Protein AF-A0A4P7IEM9-F1 (afdb_monomer_lite)

Foldseek 3Di:
DQLLLCLLQPAAADSVQSNQLLVQLQLQLLLVVQVFHGDDSSDPQCLPPCLGHYHLVCCLVQNSHNVVVVVVVVVRVVPGDPVRPDSGDPAPLRVVSVVSNVVNVVQLVVLCVPPVLLVLLQQLQVQLCVQQVDHADSVRRSVRLVVRLVVCVVVVVDDPVSSSSSSNSNSVSCVVSSVSSSVSSVVCSVVSCVVCVVSSVSSVVVSVVSPDDD

pLDDT: mean 91.11, std 7.45, range [66.0, 98.69]

Secondary structure (DSSP, 8-state):
-HHHHHHHS--SSTHHHHHHHHHHHHHHHHHHHTT--PPPTT-----TTTTTS--HHHHHHH-S--HHHHHHHHHHHTTS-TT----S---TTHHHHHHHHHHHHHHHHHHHT-HHHHHHHHHHHHHHHHHH-----TTSHHHHHHHHHHHHHHTT-S-HHHHHHHHHHHHHHTHHHHHHHHHHHHHHHHHHHHHTHHHHHHHHHHHHHTT---

Organism: NCBI:txid2518371

Sequence (214 aa):
MSDVVDATFMVPGPGVRRGMRVREFSRGVAIRECGGDPLPVDSTQNRHDQSHF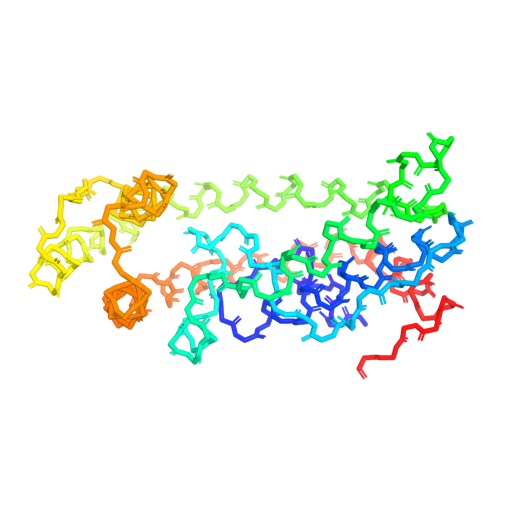PDLNLIRERGFAEPRATESEDRVLDTLDPSCPDLAPDWRSQGDWLALGETWNDVVMAVDQDPRMDSLRQPVAECLIGSTGRDVDPVDPINSFLRGVDVDTLAKRTSSSQIEQWADAYADCADEYFREFGRLLLEVRPALVEKHREVIEAYAAELVGAGYVP

Structure (mmCIF, N/CA/C/O backbone):
data_AF-A0A4P7IEM9-F1
#
_entry.id   AF-A0A4P7IEM9-F1
#
loop_
_atom_site.group_PDB
_atom_site.id
_atom_site.type_symbol
_atom_site.label_atom_id
_atom_site.label_alt_id
_atom_site.label_comp_id
_atom_site.label_asym_id
_atom_site.label_entity_id
_atom_site.label_seq_id
_atom_site.pdbx_PDB_ins_code
_atom_site.Cartn_x
_atom_site.Cartn_y
_atom_site.Cartn_z
_atom_site.occupancy
_atom_site.B_iso_or_equiv
_atom_site.auth_seq_id
_atom_site.auth_comp_id
_atom_site.auth_asym_id
_atom_site.auth_atom_id
_atom_site.pdbx_PDB_model_num
ATOM 1 N N . MET A 1 1 ? 8.016 -10.000 -14.151 1.00 84.25 1 MET A N 1
ATOM 2 C CA . MET A 1 1 ? 6.777 -9.345 -14.630 1.00 84.25 1 MET A CA 1
ATOM 3 C C . MET A 1 1 ? 5.706 -9.280 -13.544 1.00 84.25 1 MET A C 1
ATOM 5 O O . MET A 1 1 ? 5.246 -8.178 -13.298 1.00 84.25 1 MET A O 1
ATOM 9 N N . SER A 1 2 ? 5.337 -10.385 -12.870 1.00 88.88 2 SER A N 1
ATOM 10 C CA . SER A 1 2 ? 4.322 -10.352 -11.789 1.00 88.88 2 SER A CA 1
ATOM 11 C C . SER A 1 2 ? 4.611 -9.288 -10.726 1.00 88.88 2 SER A C 1
ATOM 13 O O . SER A 1 2 ? 3.726 -8.516 -10.391 1.00 88.88 2 SER A O 1
ATOM 15 N N . ASP A 1 3 ? 5.855 -9.194 -10.259 1.00 93.19 3 ASP A N 1
ATOM 16 C CA . ASP A 1 3 ? 6.246 -8.247 -9.212 1.00 93.19 3 ASP A CA 1
ATOM 17 C C . ASP A 1 3 ? 6.085 -6.790 -9.657 1.00 93.19 3 ASP A C 1
ATOM 19 O O . ASP A 1 3 ? 5.603 -5.967 -8.890 1.00 93.19 3 ASP A O 1
ATOM 23 N N . VAL A 1 4 ? 6.390 -6.479 -10.923 1.00 93.81 4 VAL A N 1
ATOM 24 C CA . VAL A 1 4 ? 6.154 -5.143 -11.498 1.00 93.81 4 VAL A CA 1
ATOM 25 C C . VAL A 1 4 ? 4.661 -4.850 -11.580 1.00 93.81 4 VAL A C 1
ATOM 27 O O . VAL A 1 4 ? 4.230 -3.768 -11.207 1.00 93.81 4 VAL A O 1
ATOM 30 N N . VAL A 1 5 ? 3.853 -5.828 -11.992 1.00 94.69 5 VAL A N 1
ATOM 31 C CA . VAL A 1 5 ? 2.389 -5.700 -12.027 1.00 94.69 5 VAL A CA 1
ATOM 32 C C . VAL A 1 5 ? 1.811 -5.475 -10.622 1.00 94.69 5 VAL A C 1
ATOM 34 O O . VAL A 1 5 ? 0.880 -4.687 -10.464 1.00 94.69 5 VAL A O 1
ATOM 37 N N . ASP A 1 6 ? 2.353 -6.132 -9.595 1.00 93.38 6 ASP A N 1
ATOM 38 C CA . ASP A 1 6 ? 1.980 -5.914 -8.189 1.00 93.38 6 ASP A CA 1
ATOM 39 C C . ASP A 1 6 ? 2.493 -4.574 -7.636 1.00 93.38 6 ASP A C 1
ATOM 41 O O . ASP A 1 6 ? 1.833 -3.976 -6.789 1.00 93.38 6 ASP A O 1
ATOM 45 N N . ALA A 1 7 ? 3.623 -4.066 -8.135 1.00 92.06 7 ALA A N 1
ATOM 46 C CA . ALA A 1 7 ? 4.159 -2.754 -7.775 1.00 92.06 7 ALA A CA 1
ATOM 47 C C . ALA A 1 7 ? 3.383 -1.586 -8.407 1.00 92.06 7 ALA A C 1
ATOM 49 O O . ALA A 1 7 ? 3.278 -0.520 -7.789 1.00 92.06 7 ALA A O 1
ATOM 50 N N . THR A 1 8 ? 2.866 -1.792 -9.623 1.00 93.62 8 THR A N 1
ATOM 51 C CA . THR A 1 8 ? 2.109 -0.805 -10.404 1.00 93.62 8 THR A CA 1
ATOM 52 C C . THR A 1 8 ? 0.632 -0.784 -10.030 1.00 93.62 8 THR A C 1
ATOM 54 O O . THR A 1 8 ? 0.100 0.259 -9.671 1.00 93.62 8 THR A O 1
ATOM 57 N N . PHE A 1 9 ? -0.033 -1.938 -10.116 1.00 95.25 9 PHE A N 1
ATOM 58 C CA . PHE A 1 9 ? -1.471 -2.081 -9.893 1.00 95.25 9 PHE A CA 1
ATOM 59 C C . PHE A 1 9 ? -1.691 -2.878 -8.615 1.00 95.25 9 PHE A C 1
ATOM 61 O O . PHE A 1 9 ? -2.069 -4.054 -8.650 1.00 95.25 9 PHE A O 1
ATOM 68 N N . MET A 1 10 ? -1.337 -2.253 -7.495 1.00 94.56 10 MET A N 1
ATOM 69 C CA . MET A 1 10 ? -1.355 -2.879 -6.179 1.00 94.56 10 MET A CA 1
ATOM 70 C C . MET A 1 10 ? -2.787 -3.186 -5.728 1.00 94.56 10 MET A C 1
ATOM 72 O O . MET A 1 10 ? -3.727 -2.455 -6.030 1.00 94.56 10 MET A O 1
ATOM 76 N N . VAL A 1 11 ? -2.948 -4.283 -4.996 1.00 95.69 11 VAL A N 1
ATOM 77 C CA . VAL A 1 11 ? -4.211 -4.742 -4.402 1.00 95.69 11 VAL A CA 1
ATOM 78 C C . VAL A 1 11 ? -3.895 -5.153 -2.959 1.00 95.69 11 VAL A C 1
ATOM 80 O O . VAL A 1 11 ? -2.813 -5.717 -2.761 1.00 95.69 11 VAL A O 1
ATOM 83 N N . PRO A 1 12 ? -4.781 -4.913 -1.967 1.00 96.12 12 PRO A N 1
ATOM 84 C CA . PRO A 1 12 ? -4.573 -5.400 -0.605 1.00 96.12 12 PRO A CA 1
ATOM 85 C C . PRO A 1 12 ? -4.175 -6.880 -0.544 1.00 96.12 12 PRO A C 1
ATOM 87 O O . PRO A 1 12 ? -4.675 -7.713 -1.307 1.00 96.12 12 PRO A O 1
ATOM 90 N N . GLY A 1 13 ? -3.313 -7.216 0.414 1.00 94.06 13 GLY A N 1
ATOM 91 C CA . GLY A 1 13 ? -2.888 -8.583 0.707 1.00 94.06 13 GLY A CA 1
ATOM 92 C C . GLY A 1 13 ? -1.432 -8.899 0.334 1.00 94.06 13 GLY A C 1
ATOM 93 O O . GLY A 1 13 ? -0.626 -8.000 0.104 1.00 94.06 13 GLY A O 1
ATOM 94 N N . PRO A 1 14 ? -1.057 -10.191 0.257 1.00 90.19 14 PRO A N 1
ATOM 95 C CA . PRO A 1 14 ? 0.349 -10.611 0.181 1.0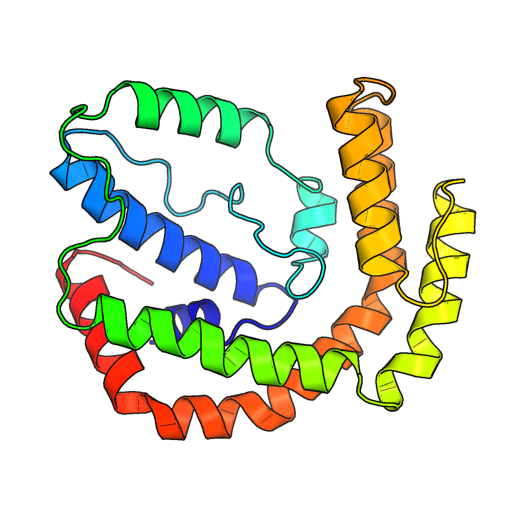0 90.19 14 PRO A CA 1
ATOM 96 C C . PRO A 1 14 ? 1.130 -10.105 -1.040 1.00 90.19 14 PRO A C 1
ATOM 98 O O . PRO A 1 14 ? 2.359 -10.046 -1.008 1.00 90.19 14 PRO A O 1
ATOM 101 N N . GLY A 1 15 ? 0.435 -9.743 -2.126 1.00 88.88 15 GLY A N 1
ATOM 102 C CA . GLY A 1 15 ? 1.054 -9.175 -3.329 1.00 88.88 15 GLY A CA 1
ATOM 103 C C . GLY A 1 15 ? 1.750 -7.835 -3.076 1.00 88.88 15 GLY A C 1
ATOM 104 O O . GLY A 1 15 ? 2.737 -7.531 -3.743 1.00 88.88 15 GLY A O 1
ATOM 105 N N . VAL A 1 16 ? 1.315 -7.089 -2.055 1.00 91.31 16 VAL A N 1
ATOM 106 C CA . VAL A 1 16 ? 1.918 -5.819 -1.625 1.00 91.31 16 VAL A CA 1
ATOM 107 C C . VAL A 1 16 ? 3.417 -5.976 -1.353 1.00 91.31 16 VAL A C 1
ATOM 109 O O . VAL A 1 16 ? 4.201 -5.120 -1.756 1.00 91.31 16 VAL A O 1
ATOM 112 N N . ARG A 1 17 ? 3.850 -7.105 -0.769 1.00 90.75 17 ARG A N 1
ATOM 113 C CA . ARG A 1 17 ? 5.274 -7.367 -0.476 1.00 90.75 17 ARG A CA 1
ATOM 114 C C . ARG A 1 17 ? 6.132 -7.429 -1.740 1.00 90.75 17 ARG A C 1
ATOM 116 O O . ARG A 1 17 ? 7.258 -6.946 -1.736 1.00 90.75 17 ARG A O 1
ATOM 123 N N . ARG A 1 18 ? 5.601 -7.976 -2.840 1.00 91.12 18 ARG A N 1
ATOM 124 C CA . ARG A 1 18 ? 6.299 -7.975 -4.140 1.00 91.12 18 ARG A CA 1
ATOM 125 C C . ARG A 1 18 ? 6.425 -6.555 -4.688 1.00 91.12 18 ARG A C 1
ATOM 127 O O . ARG A 1 18 ? 7.490 -6.171 -5.162 1.00 91.12 18 ARG A O 1
ATOM 134 N N . GLY A 1 19 ? 5.372 -5.752 -4.531 1.00 90.75 19 GLY A N 1
ATOM 135 C CA . GLY A 1 19 ? 5.394 -4.336 -4.886 1.00 90.75 19 GLY A CA 1
ATOM 136 C C . GLY A 1 19 ? 6.415 -3.518 -4.088 1.00 90.75 19 GLY A C 1
ATOM 137 O O . GLY A 1 19 ? 7.173 -2.746 -4.677 1.00 90.75 19 GLY A O 1
ATOM 138 N N . MET A 1 20 ? 6.486 -3.729 -2.769 1.00 89.44 20 MET A N 1
ATOM 139 C CA . MET A 1 20 ? 7.510 -3.136 -1.894 1.00 89.44 20 MET A CA 1
ATOM 140 C C . MET A 1 20 ? 8.910 -3.494 -2.371 1.00 89.44 20 MET A C 1
ATOM 142 O O . MET A 1 20 ? 9.736 -2.610 -2.558 1.00 89.44 20 MET A O 1
ATOM 146 N N . ARG A 1 21 ? 9.147 -4.779 -2.640 1.00 91.44 21 ARG A N 1
ATOM 147 C CA . ARG A 1 21 ? 10.440 -5.302 -3.074 1.00 91.44 21 ARG A CA 1
ATOM 148 C C . ARG A 1 21 ? 10.923 -4.667 -4.376 1.00 91.44 21 ARG A C 1
ATOM 150 O O . ARG A 1 21 ? 12.094 -4.327 -4.489 1.00 91.44 21 ARG A O 1
ATOM 157 N N . VAL A 1 22 ? 10.032 -4.477 -5.353 1.00 92.38 22 VAL A N 1
ATOM 158 C CA . VAL A 1 22 ? 10.358 -3.751 -6.593 1.00 92.38 22 VAL A CA 1
ATOM 159 C C . VAL A 1 22 ? 10.756 -2.310 -6.291 1.00 92.38 22 VAL A C 1
ATOM 161 O O . VAL A 1 22 ? 11.806 -1.869 -6.746 1.00 92.38 22 VAL A O 1
ATOM 164 N N . ARG A 1 23 ? 9.960 -1.589 -5.493 1.00 89.38 23 ARG A N 1
ATOM 165 C CA . ARG A 1 23 ? 10.237 -0.186 -5.141 1.00 89.38 23 ARG A CA 1
ATOM 166 C C . ARG A 1 23 ? 11.552 -0.038 -4.376 1.00 89.38 23 ARG A C 1
ATOM 168 O O . ARG A 1 23 ? 12.354 0.824 -4.721 1.00 89.38 23 ARG A O 1
ATOM 175 N N . GLU A 1 24 ? 11.794 -0.905 -3.396 1.00 89.44 24 GLU A N 1
ATOM 176 C CA . GLU A 1 24 ? 13.038 -0.940 -2.621 1.00 89.44 24 GLU A CA 1
ATOM 177 C C . GLU A 1 24 ? 14.239 -1.291 -3.488 1.00 89.44 24 GLU A C 1
ATOM 179 O O . GLU A 1 24 ? 15.299 -0.688 -3.348 1.00 89.44 24 GLU A O 1
ATOM 184 N N . PHE A 1 25 ? 14.087 -2.229 -4.424 1.00 92.62 25 PHE A N 1
ATOM 185 C CA . PHE A 1 25 ? 15.165 -2.554 -5.344 1.00 92.62 25 PHE A CA 1
ATOM 186 C C . PHE A 1 25 ? 15.510 -1.367 -6.242 1.00 92.62 25 PHE A C 1
ATOM 188 O O . PHE A 1 25 ? 16.684 -1.009 -6.335 1.00 92.62 25 PHE A O 1
ATOM 195 N N . SER A 1 26 ? 14.509 -0.751 -6.878 1.00 91.62 26 SER A N 1
ATOM 196 C CA . SER A 1 26 ? 14.701 0.401 -7.767 1.00 91.62 26 SER A CA 1
ATOM 197 C C . SER A 1 26 ? 15.351 1.566 -7.030 1.00 91.62 26 SER A C 1
ATOM 199 O O . SER A 1 26 ? 16.345 2.117 -7.498 1.00 91.62 26 SER A O 1
ATOM 201 N N . ARG A 1 27 ? 14.864 1.881 -5.826 1.00 89.31 27 ARG A N 1
ATOM 202 C CA . ARG A 1 27 ? 15.484 2.880 -4.953 1.00 89.31 27 ARG A CA 1
ATOM 203 C C . ARG A 1 27 ? 16.907 2.486 -4.560 1.00 89.31 27 ARG A C 1
ATOM 205 O O . ARG A 1 27 ? 17.805 3.320 -4.543 1.00 89.31 27 ARG A O 1
ATOM 212 N N . GLY A 1 28 ? 17.132 1.208 -4.271 1.00 90.81 28 GLY A N 1
ATOM 213 C CA . GLY A 1 28 ? 18.437 0.674 -3.909 1.00 90.81 28 GLY A CA 1
ATOM 214 C C . GLY A 1 28 ? 19.465 0.733 -5.042 1.00 90.81 28 GLY A C 1
ATOM 215 O O . GLY A 1 28 ? 20.660 0.821 -4.771 1.00 90.81 28 GLY A O 1
ATOM 216 N N . VAL A 1 29 ? 19.025 0.708 -6.303 1.00 92.06 29 VAL A N 1
ATOM 217 C CA . VAL A 1 29 ? 19.884 0.972 -7.468 1.00 92.06 29 VAL A CA 1
ATOM 218 C C . VAL A 1 29 ? 20.375 2.418 -7.432 1.00 92.06 29 VAL A C 1
ATOM 220 O O . VAL A 1 29 ? 21.586 2.617 -7.429 1.00 92.06 29 VAL A O 1
ATOM 223 N N . ALA A 1 30 ? 19.470 3.388 -7.278 1.00 89.38 30 ALA A N 1
ATOM 224 C CA . ALA A 1 30 ? 19.836 4.802 -7.175 1.00 89.38 30 ALA A CA 1
ATOM 225 C C . ALA A 1 30 ? 20.735 5.086 -5.955 1.00 89.38 30 ALA A C 1
ATOM 227 O O . ALA A 1 30 ? 21.755 5.756 -6.073 1.00 89.38 30 ALA A O 1
ATOM 228 N N . ILE A 1 31 ? 20.438 4.488 -4.793 1.00 89.75 31 ILE A N 1
ATOM 229 C CA . ILE A 1 31 ? 21.286 4.597 -3.590 1.00 89.75 31 ILE A CA 1
ATOM 230 C C . ILE A 1 31 ? 22.723 4.132 -3.872 1.00 89.75 31 ILE A C 1
ATOM 232 O O . ILE A 1 31 ? 23.670 4.814 -3.480 1.00 89.75 31 ILE A O 1
ATOM 236 N N . ARG A 1 32 ? 22.901 3.003 -4.574 1.00 89.69 32 ARG A N 1
ATOM 237 C CA . ARG A 1 32 ? 24.238 2.512 -4.955 1.00 89.69 32 ARG A CA 1
ATOM 238 C C . ARG A 1 32 ? 24.948 3.456 -5.918 1.00 89.69 32 ARG A C 1
ATOM 240 O O . ARG A 1 32 ? 26.153 3.650 -5.791 1.00 89.69 32 ARG A O 1
ATOM 247 N N . GLU A 1 33 ? 24.223 4.037 -6.867 1.00 88.44 33 GLU A N 1
ATOM 248 C CA . GLU A 1 33 ? 24.762 5.036 -7.799 1.00 88.44 33 GLU A CA 1
ATOM 249 C C . GLU A 1 33 ? 25.215 6.308 -7.065 1.00 88.44 33 GLU A C 1
ATOM 251 O O . GLU A 1 33 ? 26.260 6.866 -7.398 1.00 88.44 33 GLU A O 1
ATOM 256 N N . CYS A 1 34 ? 24.511 6.689 -5.995 1.00 87.62 34 CYS A N 1
ATOM 257 C CA . CYS A 1 34 ? 24.890 7.763 -5.075 1.00 87.62 34 CYS A CA 1
ATOM 258 C C . CYS A 1 34 ? 26.007 7.383 -4.074 1.00 87.62 34 CYS A C 1
ATOM 260 O O . CYS A 1 34 ? 26.327 8.177 -3.187 1.00 87.62 34 CYS A O 1
ATOM 262 N N . GLY A 1 35 ? 26.596 6.183 -4.179 1.00 87.00 35 GLY A N 1
ATOM 263 C CA . GLY A 1 35 ? 27.690 5.712 -3.320 1.00 87.00 35 GLY A CA 1
ATOM 264 C C . GLY A 1 35 ? 27.271 5.156 -1.954 1.00 87.00 35 GLY A C 1
ATOM 265 O O . GLY A 1 35 ? 28.141 4.910 -1.117 1.00 87.00 35 GLY A O 1
ATOM 266 N N . GLY A 1 36 ? 25.971 4.956 -1.721 1.00 86.94 36 GLY A N 1
ATOM 267 C CA . GLY A 1 36 ? 25.430 4.398 -0.484 1.00 86.94 36 GLY A CA 1
ATOM 268 C C . GLY A 1 36 ? 25.214 2.885 -0.519 1.00 86.94 36 GLY A C 1
ATOM 269 O O . GLY A 1 36 ? 25.198 2.246 -1.574 1.00 86.94 36 GLY A O 1
ATOM 270 N N . ASP A 1 37 ? 24.975 2.320 0.664 1.00 87.62 37 ASP A N 1
ATOM 271 C CA . ASP A 1 37 ? 24.607 0.916 0.844 1.00 87.62 37 ASP A CA 1
ATOM 272 C C . ASP A 1 37 ? 23.089 0.801 1.046 1.00 87.62 37 ASP A C 1
ATOM 274 O O . ASP A 1 37 ? 22.570 1.259 2.066 1.00 87.62 37 ASP A O 1
ATOM 278 N N . PRO A 1 38 ? 22.340 0.207 0.102 1.00 85.88 38 PRO A N 1
ATOM 279 C CA . PRO A 1 38 ? 20.892 0.150 0.198 1.00 85.88 38 PRO A CA 1
ATOM 280 C C . PRO A 1 38 ? 20.435 -0.821 1.282 1.00 85.88 38 PRO A C 1
ATOM 282 O O . PRO A 1 38 ? 21.108 -1.800 1.615 1.00 85.88 38 PRO A O 1
ATOM 285 N N . LEU A 1 39 ? 19.228 -0.577 1.784 1.00 82.19 39 LEU A N 1
ATOM 286 C CA . LEU A 1 39 ? 18.573 -1.480 2.717 1.00 82.19 39 LEU A CA 1
ATOM 287 C C . LEU A 1 39 ? 18.239 -2.835 2.069 1.00 82.19 39 LEU A C 1
ATOM 289 O O . LEU A 1 39 ? 18.179 -2.951 0.840 1.00 82.19 39 LEU A O 1
ATOM 293 N N . PRO A 1 40 ? 18.004 -3.883 2.884 1.00 85.44 40 PRO A N 1
ATOM 294 C CA . PRO A 1 40 ? 17.539 -5.166 2.380 1.00 85.44 40 PRO A CA 1
ATOM 295 C C . PRO A 1 40 ? 16.273 -5.010 1.532 1.00 85.44 40 PRO A C 1
ATOM 297 O O . PRO A 1 40 ? 15.302 -4.394 1.960 1.00 85.44 40 PRO A O 1
ATOM 300 N N . VAL A 1 41 ? 16.265 -5.628 0.351 1.00 84.44 41 VAL A N 1
ATOM 301 C CA . VAL A 1 41 ? 15.158 -5.520 -0.617 1.00 84.44 41 VAL A CA 1
ATOM 302 C C . VAL A 1 41 ? 13.852 -6.120 -0.072 1.00 84.44 41 VAL A C 1
ATOM 304 O O . VAL A 1 41 ? 12.766 -5.691 -0.442 1.00 84.44 41 VAL A O 1
ATOM 307 N N . ASP A 1 42 ? 13.955 -7.076 0.853 1.00 82.88 42 ASP A N 1
ATOM 308 C CA . ASP A 1 42 ? 12.806 -7.701 1.522 1.00 82.88 42 ASP A CA 1
ATOM 309 C C . ASP A 1 42 ? 12.362 -6.928 2.784 1.00 82.88 42 ASP A C 1
ATOM 311 O O . ASP A 1 42 ? 11.642 -7.463 3.633 1.00 82.88 42 ASP A O 1
ATOM 315 N N . SER A 1 43 ? 12.818 -5.680 2.941 1.00 80.50 43 SER A N 1
ATOM 316 C CA . SER A 1 43 ? 12.330 -4.774 3.979 1.00 80.50 43 SER A CA 1
ATOM 317 C C . SER A 1 43 ? 10.821 -4.579 3.846 1.00 80.50 43 SER A C 1
ATOM 319 O O . SER A 1 43 ? 10.289 -4.426 2.747 1.00 80.50 43 SER A O 1
ATOM 321 N N . THR A 1 44 ? 10.123 -4.550 4.983 1.00 78.69 44 THR A N 1
ATOM 322 C CA . THR A 1 44 ? 8.684 -4.250 5.019 1.00 78.69 44 THR A CA 1
ATOM 323 C C . THR A 1 44 ? 8.385 -2.862 5.582 1.00 78.69 44 THR A C 1
ATOM 325 O O . THR A 1 44 ? 7.261 -2.549 5.966 1.00 78.69 44 THR A O 1
ATOM 328 N N . GLN A 1 45 ? 9.400 -1.993 5.608 1.00 74.38 45 GLN A N 1
ATOM 329 C CA . GLN A 1 45 ? 9.264 -0.604 6.050 1.00 74.38 45 GLN A CA 1
ATOM 330 C C . GLN A 1 45 ? 8.379 0.227 5.112 1.00 74.38 45 GLN A C 1
ATOM 332 O O . GLN A 1 45 ? 7.608 1.060 5.579 1.00 74.38 45 GLN A O 1
ATOM 337 N N . ASN A 1 46 ? 8.418 -0.067 3.807 1.00 69.19 46 ASN A N 1
ATOM 338 C CA . ASN A 1 46 ? 7.700 0.647 2.749 1.00 69.19 46 ASN A CA 1
ATOM 339 C C . ASN A 1 46 ? 6.224 0.228 2.648 1.00 69.19 46 ASN A C 1
ATOM 341 O O . ASN A 1 46 ? 5.681 0.019 1.560 1.00 69.19 46 ASN A O 1
ATOM 345 N N . ARG A 1 47 ? 5.547 0.111 3.795 1.00 76.31 47 ARG A N 1
ATOM 346 C CA . ARG A 1 47 ? 4.086 -0.021 3.901 1.00 76.31 47 ARG A CA 1
ATOM 347 C C . ARG A 1 47 ? 3.418 1.314 3.581 1.00 76.31 47 ARG A C 1
ATOM 349 O O . ARG A 1 47 ? 2.805 1.950 4.436 1.00 76.31 47 ARG A O 1
ATOM 356 N N . HIS A 1 48 ? 3.584 1.744 2.335 1.00 66.12 48 HIS A N 1
ATOM 357 C CA . HIS A 1 48 ? 2.941 2.931 1.795 1.00 66.12 48 HIS A CA 1
ATOM 358 C C . HIS A 1 48 ? 1.448 2.672 1.613 1.00 66.12 48 HIS A C 1
ATOM 360 O O . HIS A 1 48 ? 1.057 1.603 1.152 1.00 66.12 48 HIS A O 1
ATOM 366 N N . ASP A 1 49 ? 0.642 3.671 1.972 1.00 85.62 49 ASP A N 1
ATOM 367 C CA . ASP A 1 49 ? -0.808 3.671 1.778 1.00 85.62 49 ASP A CA 1
ATOM 368 C C . ASP A 1 49 ? -1.513 2.416 2.333 1.00 85.62 49 ASP A C 1
ATOM 370 O O . ASP A 1 49 ? -2.234 1.691 1.647 1.00 85.62 49 ASP A O 1
ATOM 374 N N . GLN A 1 50 ? -1.306 2.154 3.625 1.00 90.88 50 GLN A N 1
ATOM 375 C CA . GLN A 1 50 ? -2.002 1.077 4.343 1.00 90.88 50 GLN A CA 1
ATOM 376 C C . GLN A 1 50 ? -3.519 1.281 4.425 1.00 90.88 50 GLN A C 1
ATOM 378 O O . GLN A 1 50 ? -4.234 0.344 4.783 1.00 90.88 50 GLN A O 1
ATOM 383 N N . SER A 1 51 ? -4.001 2.477 4.087 1.00 94.38 51 SER A N 1
ATOM 384 C CA . SER A 1 51 ? -5.416 2.787 3.927 1.00 94.38 51 SER A CA 1
ATOM 385 C C . SER A 1 51 ? -6.048 2.140 2.696 1.00 94.38 51 SER A C 1
ATOM 387 O O . SER A 1 51 ? -7.237 1.842 2.738 1.00 94.38 51 SER A O 1
ATOM 389 N N . HIS A 1 52 ? -5.282 1.864 1.637 1.00 95.00 52 HIS A N 1
ATOM 390 C CA . HIS A 1 52 ? -5.811 1.233 0.421 1.00 95.00 52 HIS A CA 1
ATOM 391 C C . HIS A 1 52 ? -5.157 -0.107 0.098 1.00 95.00 52 HIS A C 1
ATOM 393 O O . HIS A 1 5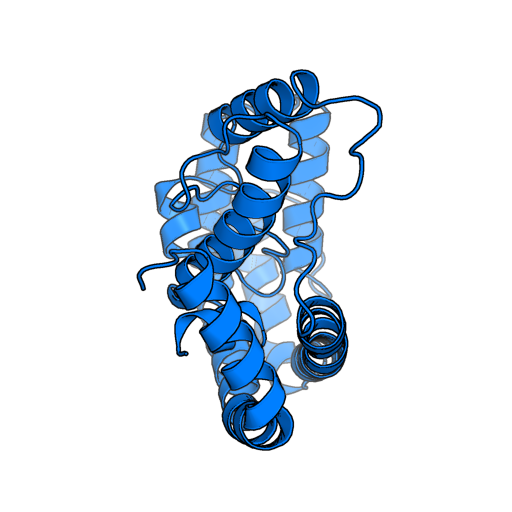2 ? -5.824 -0.986 -0.441 1.00 95.00 52 HIS A O 1
ATOM 399 N N . PHE A 1 53 ? -3.878 -0.307 0.426 1.00 95.00 53 PHE A N 1
ATOM 400 C CA . PHE A 1 53 ? -3.139 -1.524 0.070 1.00 95.00 53 PHE A CA 1
ATOM 401 C C . PHE A 1 53 ? -2.458 -2.201 1.267 1.00 95.00 53 PHE A C 1
ATOM 403 O O . PHE A 1 53 ? -1.264 -2.509 1.207 1.00 95.00 53 PHE A O 1
ATOM 410 N N . PRO A 1 54 ? -3.165 -2.477 2.377 1.00 95.50 54 PRO A N 1
ATOM 411 C CA . PRO A 1 54 ? -2.544 -3.190 3.478 1.00 95.50 54 PRO A CA 1
ATOM 412 C C . PRO A 1 54 ? -2.331 -4.667 3.137 1.00 95.50 54 PRO A C 1
ATOM 414 O O . PRO A 1 54 ? -3.174 -5.327 2.529 1.00 95.50 54 PRO A O 1
ATOM 417 N N . ASP A 1 55 ? -1.230 -5.226 3.632 1.00 95.31 55 ASP A N 1
ATOM 418 C CA . ASP A 1 55 ? -1.131 -6.658 3.900 1.00 95.31 55 ASP A CA 1
ATOM 419 C C . ASP A 1 55 ? -1.478 -6.884 5.375 1.00 95.31 55 ASP A C 1
ATOM 421 O O . ASP A 1 55 ? -0.644 -6.695 6.260 1.00 95.31 55 ASP A O 1
ATOM 425 N N . LEU A 1 56 ? -2.728 -7.270 5.646 1.00 96.19 56 LEU A N 1
ATOM 426 C CA . LEU A 1 56 ? -3.233 -7.421 7.014 1.00 96.19 56 LEU A CA 1
ATOM 427 C C . LEU A 1 56 ? -2.489 -8.510 7.804 1.00 96.19 56 LEU A C 1
ATOM 429 O O . LEU A 1 56 ? -2.311 -8.370 9.009 1.00 96.19 56 LEU A O 1
ATOM 433 N N . ASN A 1 57 ? -1.989 -9.565 7.147 1.00 95.25 57 ASN A N 1
ATOM 434 C CA . ASN A 1 57 ? -1.169 -10.578 7.824 1.00 95.25 57 ASN A CA 1
ATOM 435 C C . ASN A 1 57 ? 0.183 -10.001 8.233 1.00 95.25 57 ASN A C 1
ATOM 437 O O . ASN A 1 57 ? 0.646 -10.235 9.344 1.00 95.25 57 ASN A O 1
ATOM 441 N N . LEU A 1 58 ? 0.799 -9.215 7.350 1.00 93.56 58 LEU A N 1
ATOM 442 C CA . LEU A 1 58 ? 2.039 -8.520 7.671 1.00 93.56 58 LEU A CA 1
ATOM 443 C C . LEU A 1 58 ? 1.843 -7.507 8.811 1.00 93.56 58 LEU A C 1
ATOM 445 O O . LEU A 1 58 ? 2.732 -7.365 9.648 1.00 93.56 58 LEU A O 1
ATOM 449 N N . ILE A 1 59 ? 0.697 -6.821 8.853 1.00 94.00 59 ILE A N 1
ATOM 450 C CA . ILE A 1 59 ? 0.353 -5.889 9.935 1.00 94.00 59 ILE A CA 1
ATOM 451 C C . ILE A 1 59 ? 0.182 -6.633 11.266 1.00 94.00 59 ILE A C 1
ATOM 453 O O . ILE A 1 59 ? 0.750 -6.184 12.256 1.00 94.00 59 ILE A O 1
ATOM 457 N N . ARG A 1 60 ? -0.487 -7.797 11.300 1.00 92.94 60 ARG A N 1
ATOM 458 C CA . ARG A 1 60 ? -0.519 -8.648 12.512 1.00 92.94 60 ARG A CA 1
ATOM 459 C C . ARG A 1 60 ? 0.881 -9.068 12.954 1.00 92.94 60 ARG A C 1
ATOM 461 O O . ARG A 1 60 ? 1.219 -9.038 14.128 1.00 92.94 60 ARG A O 1
ATOM 468 N N . GLU A 1 61 ? 1.720 -9.480 12.006 1.00 91.88 61 GLU A N 1
ATOM 469 C CA . GLU A 1 61 ? 3.051 -10.010 12.317 1.00 91.88 61 GLU A CA 1
ATOM 470 C C . GLU A 1 61 ? 4.041 -8.933 12.784 1.00 91.88 61 GLU A C 1
ATOM 472 O O . GLU A 1 61 ? 4.956 -9.236 13.552 1.00 91.88 61 GLU A O 1
ATOM 477 N N . ARG A 1 62 ? 3.928 -7.704 12.266 1.00 89.69 62 ARG A N 1
ATOM 478 C CA . ARG A 1 62 ? 4.983 -6.679 12.381 1.00 89.69 62 ARG A CA 1
ATOM 479 C C . ARG A 1 62 ? 4.486 -5.268 12.704 1.00 89.69 62 ARG A C 1
ATOM 481 O O . ARG A 1 62 ? 5.288 -4.334 12.656 1.00 89.69 62 ARG A O 1
ATOM 488 N N . GLY A 1 63 ? 3.203 -5.096 13.001 1.00 90.38 63 GLY A N 1
ATOM 489 C CA . GLY A 1 63 ? 2.579 -3.795 13.227 1.00 90.38 63 GLY A CA 1
ATOM 490 C C . GLY A 1 63 ? 2.471 -2.930 11.965 1.00 90.38 63 GLY A C 1
ATOM 491 O O . GLY A 1 63 ? 2.760 -3.366 10.849 1.00 90.38 63 GLY A O 1
ATOM 492 N N . PHE A 1 64 ? 2.076 -1.667 12.150 1.00 87.94 64 PHE A N 1
ATOM 493 C CA . PHE A 1 64 ? 1.903 -0.696 11.058 1.00 87.94 64 PHE A CA 1
ATOM 494 C C . PHE A 1 64 ? 3.224 -0.251 10.408 1.00 87.94 64 PHE A C 1
ATOM 496 O O . PHE A 1 64 ? 3.283 0.012 9.210 1.00 87.94 64 PHE A O 1
ATOM 503 N N . ALA A 1 65 ? 4.312 -0.171 11.174 1.00 76.62 65 ALA A N 1
ATOM 504 C CA . ALA A 1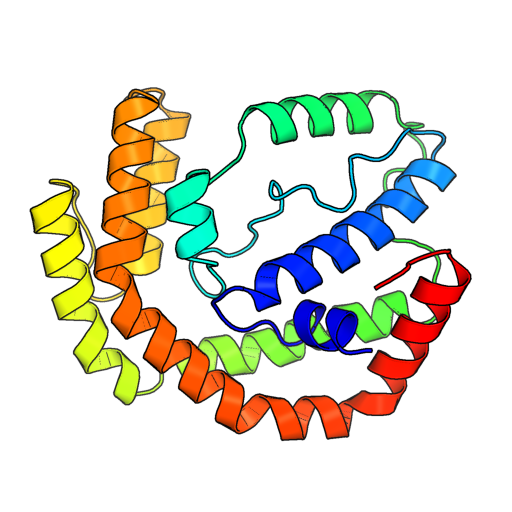 65 ? 5.630 0.259 10.704 1.00 76.62 65 ALA A CA 1
ATOM 505 C C . ALA A 1 65 ? 6.725 -0.540 11.422 1.00 76.62 65 ALA A C 1
ATOM 507 O O . ALA A 1 65 ? 6.503 -1.024 12.527 1.00 76.62 65 ALA A O 1
ATOM 508 N N . GLU A 1 66 ? 7.887 -0.720 10.786 1.00 74.38 66 GLU A N 1
ATOM 509 C CA . GLU A 1 66 ? 9.050 -1.359 11.418 1.00 74.38 66 GLU A CA 1
ATOM 510 C C . GLU A 1 66 ? 9.989 -0.260 11.949 1.00 74.38 66 GLU A C 1
ATOM 512 O O . GLU A 1 66 ? 10.754 0.293 11.159 1.00 74.38 66 GLU A O 1
ATOM 517 N N . PRO A 1 67 ? 10.004 0.061 13.262 1.00 66.56 67 PRO A N 1
ATOM 518 C CA . PRO A 1 67 ? 10.747 1.225 13.767 1.00 66.56 67 PRO A CA 1
ATOM 519 C C . PRO A 1 67 ? 12.253 1.158 13.481 1.00 66.56 67 PRO A C 1
ATOM 521 O O . PRO A 1 67 ? 12.889 2.158 13.166 1.00 66.56 67 PRO A O 1
ATOM 524 N N . ARG A 1 68 ? 12.828 -0.050 13.547 1.00 66.00 68 ARG A N 1
ATOM 525 C CA . ARG A 1 68 ? 14.253 -0.284 13.263 1.00 66.00 68 ARG A CA 1
ATOM 526 C C . ARG A 1 68 ? 14.613 -0.075 11.797 1.00 66.00 68 ARG A C 1
ATOM 528 O O . ARG A 1 68 ? 15.769 0.216 11.501 1.00 66.00 68 ARG A O 1
ATOM 535 N N . ALA A 1 69 ? 13.658 -0.279 10.897 1.00 67.31 69 ALA A N 1
ATOM 536 C CA . ALA A 1 69 ? 13.894 -0.136 9.474 1.00 67.31 69 ALA A CA 1
ATOM 537 C C . ALA A 1 69 ? 13.976 1.354 9.105 1.00 67.31 69 ALA A C 1
ATOM 539 O O . ALA A 1 69 ? 14.970 1.756 8.515 1.00 67.31 69 ALA A O 1
ATOM 540 N N . THR A 1 70 ? 13.072 2.190 9.636 1.00 69.75 70 THR A N 1
ATOM 541 C CA . THR A 1 70 ? 13.138 3.660 9.503 1.00 69.75 70 THR A CA 1
ATOM 542 C C . THR A 1 70 ? 14.451 4.244 10.033 1.00 69.75 70 THR A C 1
ATOM 544 O O . THR A 1 70 ? 15.120 4.984 9.325 1.00 69.75 70 THR A O 1
ATOM 547 N N . GLU A 1 71 ? 14.899 3.851 11.233 1.00 71.25 71 GLU A N 1
ATOM 548 C CA . GLU A 1 71 ? 16.203 4.306 11.752 1.00 71.25 71 GLU A CA 1
ATOM 549 C C . GLU A 1 71 ? 17.387 3.870 10.873 1.00 71.25 71 GLU A C 1
ATOM 551 O O . GLU A 1 71 ? 18.428 4.527 10.847 1.00 71.25 71 GLU A O 1
ATOM 556 N N . SER A 1 72 ? 17.266 2.724 10.200 1.00 76.56 72 SER A N 1
ATOM 557 C CA . SER A 1 72 ? 18.296 2.237 9.281 1.00 76.56 72 SER A CA 1
ATOM 558 C C . SER A 1 72 ? 18.261 3.007 7.964 1.00 76.56 72 SER A C 1
ATOM 560 O O . SER A 1 72 ? 19.315 3.286 7.405 1.00 76.56 72 SER A O 1
ATOM 562 N N . GLU A 1 73 ? 17.072 3.376 7.496 1.00 77.69 73 GLU A N 1
ATOM 563 C CA . GLU A 1 73 ? 16.860 4.186 6.302 1.00 77.69 73 GLU A CA 1
ATOM 564 C C . GLU A 1 73 ? 17.448 5.582 6.461 1.00 77.69 73 GLU A C 1
ATOM 566 O O . GLU A 1 73 ? 18.264 5.975 5.633 1.00 77.69 73 GLU A O 1
ATOM 571 N N . ASP A 1 74 ? 17.134 6.280 7.555 1.00 80.50 74 ASP A N 1
ATOM 572 C CA . ASP A 1 74 ? 17.691 7.607 7.844 1.00 80.50 74 ASP A CA 1
ATOM 573 C C . ASP A 1 74 ? 19.226 7.576 7.808 1.00 80.50 74 ASP A C 1
ATOM 575 O O . ASP A 1 74 ? 19.863 8.416 7.178 1.00 80.50 74 ASP A O 1
ATOM 579 N N . ARG A 1 75 ? 19.836 6.531 8.385 1.00 82.12 75 ARG A N 1
ATOM 580 C CA . ARG A 1 75 ? 21.295 6.343 8.345 1.00 82.12 75 ARG A CA 1
ATOM 581 C C . ARG A 1 75 ? 21.839 6.083 6.945 1.00 82.12 75 ARG A C 1
ATOM 583 O O . ARG A 1 75 ? 22.964 6.486 6.675 1.00 82.12 75 ARG A O 1
ATOM 590 N N . VAL A 1 76 ? 21.104 5.372 6.091 1.00 83.56 76 VAL A N 1
ATOM 591 C CA . VAL A 1 76 ? 21.501 5.156 4.691 1.00 83.56 76 VAL A CA 1
ATOM 592 C C . VAL A 1 76 ? 21.412 6.464 3.913 1.00 83.56 76 VAL A C 1
ATOM 594 O O . VAL A 1 76 ? 22.291 6.748 3.111 1.00 83.56 76 VAL A O 1
ATOM 597 N N . LEU A 1 77 ? 20.385 7.277 4.157 1.00 82.56 77 LEU A N 1
ATOM 598 C CA . LEU A 1 77 ? 20.222 8.568 3.492 1.00 82.56 77 LEU A CA 1
ATOM 599 C C . LEU A 1 77 ? 21.272 9.591 3.943 1.00 82.56 77 LEU A C 1
ATOM 601 O O . LEU A 1 77 ? 21.789 10.337 3.114 1.00 82.56 77 LEU A O 1
ATOM 605 N N . ASP A 1 78 ? 21.647 9.576 5.223 1.00 84.06 78 ASP A N 1
ATOM 606 C CA . ASP A 1 78 ? 22.684 10.444 5.792 1.00 84.06 78 ASP A CA 1
ATOM 607 C C . ASP A 1 78 ? 24.089 10.192 5.208 1.00 84.06 78 ASP A C 1
ATOM 609 O O . ASP A 1 78 ? 24.971 11.046 5.335 1.00 84.06 78 ASP A O 1
ATOM 613 N N . THR A 1 79 ? 24.332 9.028 4.594 1.00 80.75 79 THR A N 1
ATOM 614 C CA . THR A 1 79 ? 25.636 8.673 4.006 1.00 80.75 79 THR A CA 1
ATOM 615 C C . THR A 1 79 ? 25.740 8.965 2.511 1.00 80.75 79 THR A C 1
ATOM 617 O O . THR A 1 79 ? 26.826 8.805 1.950 1.00 80.75 79 THR A O 1
ATOM 620 N N . LEU A 1 80 ? 24.654 9.402 1.865 1.00 84.62 80 LEU A N 1
ATOM 621 C CA . LEU A 1 80 ? 24.643 9.685 0.430 1.00 84.62 80 LEU A CA 1
ATOM 622 C C . LEU A 1 80 ? 25.383 10.981 0.094 1.00 84.62 80 LEU A C 1
ATOM 624 O O . LEU A 1 80 ? 25.449 11.917 0.894 1.00 84.62 80 LEU A O 1
ATOM 628 N N . ASP A 1 81 ? 25.912 11.055 -1.130 1.00 80.62 81 ASP A N 1
ATOM 629 C CA . ASP A 1 81 ? 26.445 12.305 -1.665 1.00 80.62 81 ASP A CA 1
ATOM 630 C C . ASP A 1 81 ? 25.338 13.386 -1.670 1.00 80.62 81 ASP A C 1
ATOM 632 O O . ASP A 1 81 ? 24.292 13.179 -2.291 1.00 80.62 81 ASP A O 1
ATOM 636 N N . PRO A 1 82 ? 25.543 14.563 -1.040 1.00 78.19 82 PRO A N 1
ATOM 637 C CA . PRO A 1 82 ? 24.555 15.646 -1.021 1.00 78.19 82 PRO A CA 1
ATOM 638 C C . PRO A 1 82 ? 24.138 16.156 -2.409 1.00 78.19 82 PRO A C 1
ATOM 640 O O . PRO A 1 82 ? 23.113 16.827 -2.538 1.00 78.19 82 PRO A O 1
ATOM 643 N N . SER A 1 83 ? 24.937 15.884 -3.445 1.00 80.62 83 SER A N 1
ATOM 644 C CA . SER A 1 83 ? 24.625 16.199 -4.841 1.00 80.62 83 SER A CA 1
ATOM 645 C C . SER A 1 83 ? 23.721 15.168 -5.528 1.00 80.62 83 SER A C 1
ATOM 647 O O . SER A 1 83 ? 23.306 15.405 -6.662 1.00 80.62 83 SER A O 1
ATOM 649 N N . CYS A 1 84 ? 23.360 14.082 -4.835 1.00 77.94 84 CYS A N 1
ATOM 650 C CA . CYS A 1 84 ? 22.549 12.973 -5.337 1.00 77.94 84 CYS A CA 1
ATOM 651 C C . CYS A 1 84 ? 21.176 12.877 -4.630 1.00 77.94 84 CYS A C 1
ATOM 653 O O . CYS A 1 84 ? 20.906 11.904 -3.927 1.00 77.94 84 CYS A O 1
ATOM 655 N N . PRO A 1 85 ? 20.290 13.887 -4.751 1.00 66.12 85 PRO A N 1
ATOM 656 C CA . PRO A 1 85 ? 19.006 13.870 -4.051 1.00 66.12 85 PRO A CA 1
ATOM 657 C C . PRO A 1 85 ? 17.928 13.031 -4.756 1.00 66.12 85 PRO A C 1
ATOM 659 O O . PRO A 1 85 ? 16.884 12.783 -4.154 1.00 66.12 85 PRO A O 1
ATOM 662 N N . ASP A 1 86 ? 18.130 12.636 -6.019 1.00 75.94 86 ASP A N 1
ATOM 663 C CA . ASP A 1 86 ? 17.154 11.830 -6.752 1.00 75.94 86 ASP A CA 1
ATOM 664 C C . ASP A 1 86 ? 17.404 10.338 -6.502 1.00 75.94 86 ASP A C 1
ATOM 666 O O . ASP A 1 86 ? 18.422 9.786 -6.910 1.00 75.94 86 ASP A O 1
ATOM 670 N N . LEU A 1 87 ? 16.474 9.693 -5.794 1.00 80.44 87 LEU A N 1
ATOM 671 C CA . LEU A 1 87 ? 16.519 8.259 -5.493 1.00 80.44 87 LEU A CA 1
ATOM 672 C C . LEU A 1 87 ? 15.722 7.424 -6.506 1.00 80.44 87 LEU A C 1
ATOM 674 O O . LEU A 1 87 ? 15.313 6.299 -6.201 1.00 80.44 87 LEU A O 1
ATOM 678 N N . ALA A 1 88 ? 15.477 7.972 -7.695 1.00 82.44 88 ALA A N 1
ATOM 679 C CA . ALA A 1 88 ? 14.976 7.233 -8.840 1.00 82.44 88 ALA A CA 1
ATOM 680 C C . ALA A 1 88 ? 16.146 6.766 -9.728 1.00 82.44 88 ALA A C 1
ATOM 682 O O . ALA A 1 88 ? 17.037 7.559 -10.027 1.00 82.44 88 ALA A O 1
ATOM 683 N N . PRO A 1 89 ? 16.160 5.498 -10.177 1.00 84.81 89 PRO A N 1
ATOM 684 C CA . PRO A 1 89 ? 17.167 5.049 -11.129 1.00 84.81 89 PRO A CA 1
ATOM 685 C C . PRO A 1 89 ? 16.971 5.741 -12.487 1.00 84.81 89 PRO A C 1
ATOM 687 O O . PRO A 1 89 ? 15.831 5.956 -12.914 1.00 84.81 89 PRO A O 1
ATOM 690 N N . ASP A 1 90 ? 18.068 6.025 -13.199 1.00 85.94 90 ASP A N 1
ATOM 691 C CA . ASP A 1 90 ? 18.056 6.603 -14.558 1.00 85.94 90 ASP A CA 1
ATOM 692 C C . ASP A 1 90 ? 17.687 5.547 -15.621 1.00 85.94 90 ASP A C 1
ATOM 694 O O . ASP A 1 90 ? 18.459 5.185 -16.513 1.00 85.94 90 ASP A O 1
ATOM 698 N N . TRP A 1 91 ? 16.496 4.968 -15.476 1.00 92.00 91 TRP A N 1
ATOM 699 C CA . TRP A 1 91 ? 15.931 3.998 -16.407 1.00 92.00 91 TRP A CA 1
ATOM 700 C C . TRP A 1 91 ? 14.981 4.680 -17.373 1.00 92.00 91 TRP A C 1
ATOM 702 O O . TRP A 1 91 ? 14.164 5.522 -16.991 1.00 92.00 91 TRP A O 1
ATOM 712 N N . ARG A 1 92 ? 15.022 4.262 -18.640 1.00 92.12 92 ARG A N 1
ATOM 713 C CA . ARG A 1 92 ? 14.221 4.904 -19.690 1.00 92.12 92 ARG A CA 1
ATOM 714 C C . ARG A 1 92 ? 12.729 4.747 -19.440 1.00 92.12 92 ARG A C 1
ATOM 716 O O . ARG A 1 92 ? 11.973 5.651 -19.776 1.00 92.12 92 ARG A O 1
ATOM 723 N N . SER A 1 93 ? 12.313 3.623 -18.861 1.00 92.38 93 SER A N 1
ATOM 724 C CA . SER A 1 93 ? 10.906 3.351 -18.561 1.00 92.38 93 SER A CA 1
ATOM 725 C C . SER A 1 93 ? 10.453 3.831 -17.177 1.00 92.38 93 SER A C 1
ATOM 727 O O . SER A 1 93 ? 9.268 3.713 -16.874 1.00 92.38 93 SER A O 1
ATOM 729 N N . GLN A 1 94 ? 11.338 4.395 -16.339 1.00 89.81 94 GLN A N 1
ATOM 730 C CA . GLN A 1 94 ? 11.000 4.805 -14.965 1.00 89.81 94 GLN A CA 1
ATOM 731 C C . GLN A 1 94 ? 9.865 5.834 -14.934 1.00 89.81 94 GLN A C 1
ATOM 733 O O . GLN A 1 94 ? 8.908 5.660 -14.183 1.00 89.81 94 GLN A O 1
ATOM 738 N N . GLY A 1 95 ? 9.947 6.884 -15.757 1.00 91.12 95 GLY A N 1
ATOM 739 C CA . GLY A 1 95 ? 8.918 7.929 -15.810 1.00 91.12 95 GLY A CA 1
ATOM 740 C C . GLY A 1 95 ? 7.556 7.388 -16.249 1.00 91.12 95 GLY A C 1
ATOM 741 O O . GLY A 1 95 ? 6.549 7.625 -15.582 1.00 91.12 95 GLY A O 1
ATOM 742 N N . ASP A 1 96 ? 7.540 6.593 -17.321 1.00 94.62 96 ASP A N 1
ATOM 743 C CA . ASP A 1 96 ? 6.314 5.980 -17.839 1.00 94.62 96 ASP A CA 1
ATOM 744 C C . ASP A 1 96 ? 5.704 4.995 -16.832 1.00 94.62 96 ASP A C 1
ATOM 746 O O . ASP A 1 96 ? 4.488 4.968 -16.652 1.00 94.62 96 ASP A O 1
ATOM 750 N N . TRP A 1 97 ? 6.534 4.211 -16.137 1.00 94.25 97 TRP A N 1
ATOM 751 C CA . TRP A 1 97 ? 6.091 3.284 -15.097 1.00 94.25 97 TRP A CA 1
ATOM 752 C C . TRP A 1 97 ? 5.504 4.009 -13.879 1.00 94.25 97 TRP A C 1
ATOM 754 O O . TRP A 1 97 ? 4.453 3.599 -13.381 1.00 94.25 97 TRP A O 1
ATOM 764 N N . LEU A 1 98 ? 6.126 5.102 -13.423 1.00 91.12 98 LEU A N 1
ATOM 765 C CA . LEU A 1 98 ? 5.604 5.917 -12.320 1.00 91.12 98 LEU A CA 1
ATOM 766 C C . LEU A 1 98 ? 4.238 6.531 -12.660 1.00 91.12 98 LEU A C 1
ATOM 768 O O . LEU A 1 98 ? 3.336 6.504 -11.822 1.00 91.12 98 LEU A O 1
ATOM 772 N N . ALA A 1 99 ? 4.046 6.997 -13.898 1.00 93.38 99 ALA A N 1
ATOM 773 C CA . ALA A 1 99 ? 2.773 7.555 -14.364 1.00 93.38 99 ALA A CA 1
ATOM 774 C C . ALA A 1 99 ? 1.615 6.534 -14.348 1.00 93.38 99 ALA A C 1
ATOM 776 O O . ALA A 1 99 ? 0.443 6.903 -14.212 1.00 93.38 99 ALA A O 1
ATOM 777 N N . LEU A 1 100 ? 1.911 5.229 -14.425 1.00 94.62 100 LEU A N 1
ATOM 778 C CA . LEU A 1 100 ? 0.889 4.191 -14.253 1.00 94.62 100 LEU A CA 1
ATOM 779 C C . LEU A 1 100 ? 0.315 4.171 -12.830 1.00 94.62 100 LEU A C 1
ATOM 781 O O . LEU A 1 100 ? -0.843 3.792 -12.655 1.00 94.62 100 LEU A O 1
ATOM 785 N N . GLY A 1 101 ? 1.091 4.599 -11.828 1.00 89.81 101 GLY A N 1
ATOM 786 C CA . GLY A 1 101 ? 0.625 4.734 -10.448 1.00 89.81 101 GLY A CA 1
ATOM 787 C C . GLY A 1 101 ? -0.492 5.769 -10.310 1.00 89.81 101 GLY A C 1
ATOM 788 O O . GLY A 1 101 ? -1.477 5.507 -9.627 1.00 89.81 101 GLY A O 1
ATOM 789 N N . GLU A 1 102 ? -0.396 6.895 -11.022 1.00 88.75 102 GLU A N 1
ATOM 790 C CA . GLU A 1 102 ? -1.461 7.911 -11.068 1.00 88.75 102 GLU A CA 1
ATOM 791 C C . GLU A 1 102 ? -2.728 7.351 -11.724 1.00 88.75 102 GLU A C 1
ATOM 793 O O . GLU A 1 102 ? -3.825 7.476 -11.184 1.00 88.75 102 GLU A O 1
ATOM 798 N N . THR A 1 103 ? -2.565 6.634 -12.841 1.00 91.50 103 THR A N 1
ATOM 799 C CA . THR A 1 103 ? -3.685 5.971 -13.531 1.00 91.50 103 THR A CA 1
ATOM 800 C C . THR A 1 103 ? -4.377 4.946 -12.629 1.00 91.50 103 THR A C 1
ATOM 802 O O . THR A 1 103 ? -5.597 4.791 -12.672 1.00 91.50 103 THR A O 1
ATOM 805 N N . TRP A 1 104 ? -3.608 4.220 -11.814 1.00 95.69 104 TRP A N 1
ATOM 806 C CA . TRP A 1 104 ? -4.165 3.271 -10.858 1.00 95.69 104 TRP A CA 1
ATOM 807 C C . TRP A 1 104 ? -4.875 3.967 -9.699 1.00 95.69 104 TRP A C 1
ATOM 809 O O . TRP A 1 104 ? -5.944 3.517 -9.293 1.00 95.69 104 TRP A O 1
ATOM 819 N N . ASN A 1 105 ? -4.332 5.083 -9.211 1.00 94.88 105 ASN A N 1
ATOM 820 C CA . ASN A 1 105 ? -4.932 5.859 -8.131 1.00 94.88 105 ASN A CA 1
ATOM 821 C C . ASN A 1 105 ? -6.358 6.322 -8.473 1.00 94.88 105 ASN A C 1
ATOM 823 O O . ASN A 1 105 ? -7.245 6.222 -7.632 1.00 94.88 105 ASN A O 1
ATOM 827 N N . ASP A 1 106 ? -6.619 6.736 -9.714 1.00 95.19 106 ASP A N 1
ATOM 828 C CA . ASP A 1 106 ? -7.978 7.094 -10.144 1.00 95.19 106 ASP A CA 1
ATOM 829 C C . ASP A 1 106 ? -8.964 5.920 -10.011 1.00 95.19 106 ASP A C 1
ATOM 831 O O . ASP A 1 106 ? -10.105 6.101 -9.579 1.00 95.19 106 ASP A O 1
ATOM 835 N N . VAL A 1 107 ? -8.527 4.697 -10.335 1.00 97.00 107 VAL A N 1
ATOM 836 C CA . VAL A 1 107 ? -9.344 3.484 -10.159 1.00 97.00 107 VAL A CA 1
ATOM 837 C C . VAL A 1 107 ? -9.559 3.178 -8.683 1.00 97.00 107 VAL A C 1
ATOM 839 O O . VAL A 1 107 ? -10.666 2.827 -8.289 1.00 97.00 107 VAL A O 1
ATOM 842 N N . VAL A 1 108 ? -8.520 3.327 -7.869 1.00 96.94 108 VAL A N 1
ATOM 843 C CA . VAL A 1 108 ? -8.551 3.088 -6.420 1.00 96.94 108 VAL A CA 1
ATOM 844 C C . VAL A 1 108 ? -9.551 4.027 -5.754 1.00 96.94 108 VAL A C 1
ATOM 846 O O . VAL A 1 108 ? -10.424 3.559 -5.029 1.00 96.94 108 VAL A O 1
ATOM 849 N N . MET A 1 109 ? -9.509 5.319 -6.088 1.00 96.19 109 MET A N 1
ATOM 850 C CA . MET A 1 109 ? -10.473 6.307 -5.601 1.00 96.19 109 MET A CA 1
ATOM 851 C C . MET A 1 109 ? -11.901 6.011 -6.076 1.00 96.19 109 MET A C 1
ATOM 853 O O . MET A 1 109 ? -12.850 6.173 -5.311 1.00 96.19 109 MET A O 1
ATOM 857 N N . ALA A 1 110 ? -12.074 5.557 -7.321 1.00 96.50 110 ALA A N 1
ATOM 858 C CA . ALA A 1 110 ? -13.386 5.169 -7.834 1.00 96.50 110 ALA A CA 1
ATOM 859 C C . ALA A 1 110 ? -13.947 3.924 -7.126 1.00 96.50 110 ALA A C 1
ATOM 861 O O . ALA A 1 110 ? -15.144 3.866 -6.856 1.00 96.50 110 ALA A O 1
ATOM 862 N N . VAL A 1 111 ? -13.093 2.944 -6.813 1.00 96.69 111 VAL A N 1
ATOM 863 C CA . VAL A 1 111 ? -13.468 1.737 -6.064 1.00 96.69 111 VAL A CA 1
ATOM 864 C C . VAL A 1 111 ? -13.781 2.060 -4.605 1.00 96.69 111 VAL A C 1
ATOM 866 O O . VAL A 1 111 ? -14.742 1.516 -4.070 1.00 96.69 111 VAL A O 1
ATOM 869 N N . ASP A 1 112 ? -13.031 2.960 -3.966 1.00 94.38 112 ASP A N 1
ATOM 870 C CA . ASP A 1 112 ? -13.315 3.394 -2.591 1.00 94.38 112 ASP A CA 1
ATOM 871 C C . ASP A 1 112 ? -14.709 4.035 -2.471 1.00 94.38 112 ASP A C 1
ATOM 873 O O . ASP A 1 112 ? -15.421 3.832 -1.487 1.00 94.38 112 ASP A O 1
ATOM 877 N N . GLN A 1 113 ? -15.132 4.747 -3.519 1.00 93.81 113 GLN A N 1
ATOM 878 C CA . GLN A 1 113 ? -16.453 5.370 -3.645 1.00 93.81 113 GLN A CA 1
ATOM 879 C C . GLN A 1 113 ? -17.537 4.439 -4.217 1.00 93.81 113 GLN A C 1
ATOM 881 O O . GLN A 1 113 ? -18.665 4.885 -4.442 1.00 93.81 113 GLN A O 1
ATOM 886 N N . ASP A 1 114 ? -17.229 3.168 -4.491 1.00 95.81 114 ASP A N 1
ATOM 887 C CA . ASP A 1 114 ? -18.213 2.220 -5.008 1.00 95.81 114 ASP A CA 1
ATOM 888 C C . ASP A 1 114 ? -19.303 1.963 -3.946 1.00 95.81 114 ASP A C 1
ATOM 890 O O . ASP A 1 114 ? -18.967 1.656 -2.800 1.00 95.81 114 ASP A O 1
ATOM 894 N N . PRO A 1 115 ? -20.607 2.008 -4.292 1.00 94.94 115 PRO A N 1
ATOM 895 C CA . PRO A 1 115 ? -21.690 1.786 -3.328 1.00 94.94 115 PRO A CA 1
ATOM 896 C C . PRO A 1 115 ? -21.628 0.440 -2.592 1.00 94.94 115 PRO A C 1
ATOM 898 O O . PRO A 1 115 ? -22.225 0.282 -1.528 1.00 94.94 115 PRO A O 1
ATOM 901 N N . ARG A 1 116 ? -20.920 -0.556 -3.142 1.00 94.75 116 ARG A N 1
ATOM 902 C CA . ARG A 1 116 ? -20.669 -1.840 -2.468 1.00 94.75 116 ARG A CA 1
ATOM 903 C C . ARG A 1 116 ? -19.797 -1.683 -1.219 1.00 94.75 116 ARG A C 1
ATOM 905 O O . ARG A 1 116 ? -19.914 -2.491 -0.302 1.00 94.75 116 ARG A O 1
ATOM 912 N N . MET A 1 117 ? -18.968 -0.642 -1.156 1.00 96.44 117 MET A N 1
ATOM 913 C CA . MET A 1 117 ? -18.135 -0.336 0.006 1.00 96.44 117 MET A CA 1
ATOM 914 C C . MET A 1 117 ? -18.932 0.319 1.138 1.00 96.44 117 MET A C 1
ATOM 916 O O . MET A 1 117 ? -18.585 0.129 2.304 1.00 96.44 117 MET A O 1
ATOM 920 N N . ASP A 1 118 ? -20.024 1.034 0.836 1.00 93.62 118 ASP A N 1
ATOM 921 C CA . ASP A 1 118 ? -20.802 1.801 1.824 1.00 93.62 118 ASP A CA 1
ATOM 922 C C . ASP A 1 118 ? -21.275 0.938 3.000 1.00 93.62 118 ASP A C 1
ATOM 924 O O . ASP A 1 118 ? -21.168 1.339 4.161 1.00 93.62 118 ASP A O 1
ATOM 928 N N . SER A 1 119 ? -21.748 -0.282 2.720 1.00 93.81 119 SER A N 1
ATOM 929 C CA . SER A 1 119 ? -22.237 -1.196 3.759 1.00 93.81 119 SER A CA 1
ATOM 930 C C . SER A 1 119 ? -21.143 -1.744 4.674 1.00 93.81 119 SER A C 1
ATOM 932 O O . SER A 1 119 ? -21.464 -2.275 5.734 1.00 93.81 119 SER A O 1
ATOM 934 N N . LEU A 1 120 ? -19.872 -1.634 4.283 1.00 97.12 120 LEU A N 1
ATOM 935 C CA . LEU A 1 120 ? -18.735 -2.156 5.045 1.00 97.12 120 LEU A CA 1
ATOM 936 C C . LEU A 1 120 ? -18.130 -1.104 5.979 1.00 97.12 120 LEU A C 1
ATOM 938 O O . LEU A 1 120 ? -17.503 -1.465 6.973 1.00 97.12 120 LEU A O 1
ATOM 942 N N . ARG A 1 121 ? -18.350 0.189 5.711 1.00 97.44 121 ARG A N 1
ATOM 943 C CA . ARG A 1 121 ? -17.740 1.283 6.481 1.00 97.44 121 ARG A CA 1
ATOM 944 C C . ARG A 1 121 ? -18.210 1.300 7.941 1.00 97.44 121 ARG A C 1
ATOM 946 O O . ARG A 1 121 ? -17.391 1.258 8.856 1.00 97.44 121 ARG A O 1
ATOM 953 N N . GLN A 1 122 ? -19.525 1.281 8.168 1.00 97.31 122 GLN A N 1
ATOM 954 C CA . GLN A 1 122 ? -20.093 1.309 9.521 1.00 97.31 122 GLN A CA 1
ATOM 955 C C . GLN A 1 122 ? -19.672 0.087 10.372 1.00 97.31 122 GLN A C 1
ATOM 957 O O . GLN A 1 122 ? -19.187 0.305 11.484 1.00 97.31 122 GLN A O 1
ATOM 962 N N . PRO A 1 123 ? -19.768 -1.173 9.891 1.00 98.00 123 PRO A N 1
ATOM 963 C CA . PRO A 1 123 ? -19.293 -2.334 10.649 1.00 98.00 123 PRO A CA 1
ATOM 964 C C . PRO A 1 123 ? -17.811 -2.269 11.034 1.00 98.00 123 PRO A C 1
ATOM 966 O O . PRO A 1 123 ? -17.454 -2.593 12.168 1.00 98.00 123 PRO A O 1
ATOM 969 N N . VAL A 1 124 ? -16.944 -1.820 10.118 1.00 98.31 124 VAL A N 1
ATOM 970 C CA . VAL A 1 124 ? -15.510 -1.664 10.407 1.00 98.31 124 VAL A CA 1
ATOM 971 C C . VAL A 1 124 ? -15.298 -0.606 11.487 1.00 98.31 124 VAL A C 1
ATOM 973 O O . VAL A 1 124 ? -14.558 -0.855 12.437 1.00 98.31 124 VAL A O 1
ATOM 976 N N . ALA A 1 125 ? -15.983 0.539 11.391 1.00 98.50 125 ALA A N 1
ATOM 977 C CA . ALA A 1 125 ? -15.913 1.594 12.398 1.00 98.50 125 ALA A CA 1
ATOM 978 C C . ALA A 1 125 ? -16.308 1.076 13.788 1.00 98.50 125 ALA A C 1
ATOM 980 O O . ALA A 1 125 ? -15.560 1.236 14.750 1.00 98.50 125 ALA A O 1
ATOM 981 N N . GLU A 1 126 ? -17.452 0.395 13.886 1.00 98.50 126 GLU A N 1
ATOM 982 C CA . GLU A 1 126 ? -17.957 -0.170 15.141 1.00 98.50 126 GLU A CA 1
ATOM 983 C C . GLU A 1 126 ? -16.992 -1.198 15.740 1.00 98.50 126 GLU A C 1
ATOM 985 O O . GLU A 1 126 ? -16.725 -1.165 16.945 1.00 98.50 126 GLU A O 1
ATOM 990 N N . CYS A 1 127 ? -16.422 -2.074 14.908 1.00 98.69 127 CYS A N 1
ATOM 991 C CA . CYS A 1 127 ? -15.429 -3.052 15.339 1.00 98.69 127 CYS A CA 1
ATOM 992 C C . CYS A 1 127 ? -14.158 -2.378 15.870 1.00 98.69 127 CYS A C 1
ATOM 994 O O . CYS A 1 127 ? -13.678 -2.738 16.950 1.00 98.69 127 CYS A O 1
ATOM 996 N N . LEU A 1 128 ? -13.629 -1.379 15.154 1.00 98.56 128 LEU A N 1
ATOM 997 C CA . LEU A 1 128 ? -12.426 -0.651 15.561 1.00 98.56 128 LEU A CA 1
ATOM 998 C C . LEU A 1 128 ? -12.662 0.111 16.866 1.00 98.56 128 LEU A C 1
ATOM 1000 O O . LEU A 1 128 ? -11.851 -0.007 17.786 1.00 98.56 128 LEU A O 1
ATOM 1004 N N . ILE A 1 129 ? -13.784 0.826 16.993 1.00 98.44 129 ILE A N 1
ATOM 1005 C CA . ILE A 1 129 ? -14.162 1.534 18.226 1.00 98.44 129 ILE A CA 1
ATOM 1006 C C . ILE A 1 129 ? -14.263 0.541 19.385 1.00 98.44 129 ILE A C 1
ATOM 1008 O O . ILE A 1 129 ? -13.649 0.747 20.433 1.00 98.44 129 ILE A O 1
ATOM 1012 N N . GLY A 1 130 ? -14.992 -0.562 19.197 1.00 98.25 130 GLY A N 1
ATOM 1013 C CA . GLY A 1 130 ? -15.200 -1.570 20.234 1.00 98.25 130 GLY A CA 1
ATOM 1014 C C . GLY A 1 130 ? -13.913 -2.271 20.675 1.00 98.25 130 GLY A C 1
ATOM 1015 O O . GLY A 1 130 ? -13.743 -2.544 21.862 1.00 98.25 130 GLY A O 1
ATOM 1016 N N . SER A 1 131 ? -12.992 -2.525 19.743 1.00 97.88 131 SER A N 1
ATOM 1017 C CA . SER A 1 131 ? -11.760 -3.283 20.007 1.00 97.88 131 SER A CA 1
ATOM 1018 C C . SER A 1 131 ? -10.616 -2.418 20.531 1.00 97.88 131 SER A C 1
ATOM 1020 O O . SER A 1 131 ? -9.729 -2.918 21.219 1.00 97.88 131 SER A O 1
ATOM 1022 N N . THR A 1 132 ? -10.614 -1.122 20.213 1.00 96.56 132 THR A N 1
ATOM 1023 C CA . THR A 1 132 ? -9.477 -0.234 20.511 1.00 96.56 132 THR A CA 1
ATOM 1024 C C . THR A 1 132 ? -9.818 0.917 21.451 1.00 96.56 132 THR A C 1
ATOM 1026 O O . THR A 1 132 ? -8.906 1.544 21.993 1.00 96.56 132 THR A O 1
ATOM 1029 N N . GLY A 1 133 ? -11.109 1.208 21.644 1.00 95.00 133 GLY A N 1
ATOM 1030 C CA . GLY A 1 133 ? -11.596 2.367 22.393 1.00 95.00 133 GLY A CA 1
ATOM 1031 C C . GLY A 1 133 ? -11.299 3.711 21.720 1.00 95.00 133 GLY A C 1
ATOM 1032 O O . GLY A 1 133 ? -11.448 4.751 22.361 1.00 95.00 133 GLY A O 1
ATOM 1033 N N . ARG A 1 134 ? -10.834 3.700 20.464 1.00 94.25 134 ARG A N 1
ATOM 1034 C CA . ARG A 1 134 ? -10.505 4.906 19.700 1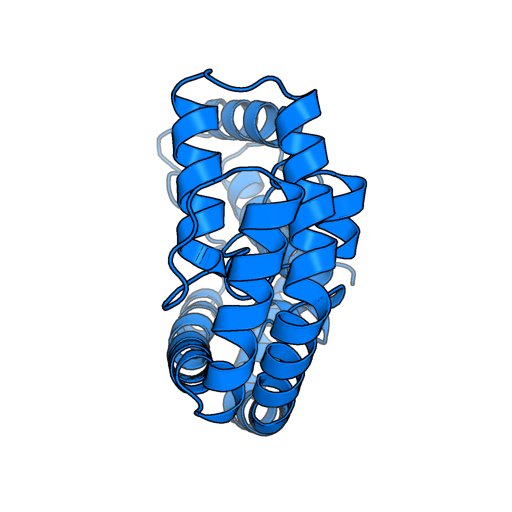.00 94.25 134 ARG A CA 1
ATOM 1035 C C . ARG A 1 134 ? -11.751 5.505 19.064 1.00 94.25 134 ARG A C 1
ATOM 1037 O O . ARG A 1 134 ? -12.693 4.788 18.746 1.00 94.25 134 ARG A O 1
ATOM 1044 N N . ASP A 1 135 ? -11.713 6.815 18.853 1.00 95.06 135 ASP A N 1
ATOM 1045 C CA . ASP A 1 135 ? -12.695 7.503 18.019 1.00 95.06 135 ASP A CA 1
ATOM 1046 C C . ASP A 1 135 ? -12.397 7.217 16.541 1.00 95.06 135 ASP A C 1
ATOM 1048 O O . ASP A 1 135 ? -11.241 7.301 16.114 1.00 95.06 135 ASP A O 1
ATOM 1052 N N . VAL A 1 136 ? -13.424 6.830 15.788 1.00 97.88 136 VAL A N 1
ATOM 1053 C CA . VAL A 1 136 ? -13.326 6.416 14.382 1.00 97.88 136 VAL A CA 1
ATOM 1054 C C . VAL A 1 136 ? -14.511 7.006 13.635 1.00 97.88 136 VAL A C 1
ATOM 1056 O O . VAL A 1 136 ? -15.659 6.830 14.045 1.00 97.88 136 VAL A O 1
ATOM 1059 N N . ASP A 1 137 ? -14.234 7.694 12.531 1.00 97.44 137 ASP A N 1
ATOM 1060 C CA . ASP A 1 137 ? -15.274 8.263 11.680 1.00 97.44 137 ASP A CA 1
ATOM 1061 C C . ASP A 1 137 ? -15.929 7.139 10.862 1.00 97.44 137 ASP A C 1
ATOM 1063 O O . ASP A 1 137 ? -15.244 6.504 10.058 1.00 97.44 137 ASP A O 1
ATOM 1067 N N . PRO A 1 138 ? -17.240 6.882 11.011 1.00 95.44 138 PRO A N 1
ATOM 1068 C CA . PRO A 1 138 ? -17.916 5.841 10.245 1.00 95.44 138 PRO A CA 1
ATOM 1069 C C . PRO A 1 138 ? -17.984 6.112 8.739 1.00 95.44 138 PRO A C 1
ATOM 1071 O O . PRO A 1 138 ? -18.253 5.186 7.976 1.00 95.44 138 PRO A O 1
ATOM 1074 N N . VAL A 1 139 ? -17.758 7.349 8.286 1.00 94.69 139 VAL A N 1
ATOM 1075 C CA . VAL A 1 139 ? -17.722 7.689 6.856 1.00 94.69 139 VAL A CA 1
ATOM 1076 C C . VAL A 1 139 ? -16.394 7.277 6.217 1.00 94.69 139 VAL A C 1
ATOM 1078 O O . VAL A 1 139 ? -16.382 6.903 5.046 1.00 94.69 139 VAL A O 1
ATOM 1081 N N . ASP A 1 140 ? -15.296 7.318 6.970 1.00 95.56 140 ASP A N 1
ATOM 1082 C CA . ASP A 1 140 ? -13.937 6.992 6.515 1.00 95.56 140 ASP A CA 1
ATOM 1083 C C . ASP A 1 140 ? -13.174 6.253 7.634 1.00 95.56 140 ASP A C 1
ATOM 1085 O O . ASP A 1 140 ? -12.244 6.794 8.251 1.00 95.56 140 ASP A O 1
ATOM 1089 N N . PRO A 1 141 ? -13.599 5.021 7.975 1.00 97.44 141 PRO A N 1
ATOM 1090 C CA . PRO A 1 141 ? -13.139 4.346 9.186 1.00 97.44 141 PRO A CA 1
ATOM 1091 C C . PRO A 1 141 ? -11.667 3.960 9.122 1.00 97.44 141 PRO A C 1
ATOM 1093 O O . PRO A 1 141 ? -10.961 4.019 10.126 1.00 97.44 141 PRO A O 1
ATOM 1096 N N . ILE A 1 142 ? -11.185 3.608 7.933 1.00 97.31 142 ILE A N 1
ATOM 1097 C CA . ILE A 1 142 ? -9.809 3.181 7.719 1.00 97.31 142 ILE A CA 1
ATOM 1098 C C . ILE A 1 142 ? -8.846 4.350 7.928 1.00 97.31 142 ILE A C 1
ATOM 1100 O O . ILE A 1 142 ? -7.951 4.271 8.775 1.00 97.31 142 ILE A O 1
ATOM 1104 N N . ASN A 1 143 ? -9.029 5.456 7.199 1.00 95.88 143 ASN A N 1
ATOM 1105 C CA . ASN A 1 143 ? -8.099 6.573 7.317 1.00 95.88 143 ASN A CA 1
ATOM 1106 C C . ASN A 1 143 ? -8.240 7.287 8.657 1.00 95.88 143 ASN A C 1
ATOM 1108 O O . ASN A 1 143 ? -7.230 7.709 9.215 1.00 95.88 143 ASN A O 1
ATOM 1112 N N . SER A 1 144 ? -9.459 7.460 9.178 1.00 97.31 144 SER A N 1
ATOM 1113 C CA . SER A 1 144 ? -9.644 8.136 10.468 1.00 97.31 144 SER A CA 1
ATOM 1114 C C . SER A 1 144 ? -8.948 7.375 11.599 1.00 97.31 144 SER A C 1
ATOM 1116 O O . SER A 1 144 ? -8.244 7.990 12.405 1.00 97.31 144 SER A O 1
ATOM 1118 N N . PHE A 1 145 ? -9.043 6.041 11.599 1.00 97.62 145 PHE A N 1
ATOM 1119 C CA . PHE A 1 145 ? -8.338 5.194 12.551 1.00 97.62 145 PHE A CA 1
ATOM 1120 C C . PHE A 1 145 ? -6.816 5.318 12.415 1.00 97.62 145 PHE A C 1
ATOM 1122 O O . PHE A 1 145 ? -6.151 5.647 13.401 1.00 97.62 145 PHE A O 1
ATOM 1129 N N . LEU A 1 146 ? -6.266 5.114 11.209 1.00 95.75 146 LEU A N 1
ATOM 1130 C CA . LEU A 1 146 ? -4.817 5.176 10.965 1.00 95.75 146 LEU A CA 1
ATOM 1131 C C . LEU A 1 146 ? -4.237 6.557 11.304 1.00 95.75 146 LEU A C 1
ATOM 1133 O O . LEU A 1 146 ? -3.260 6.641 12.046 1.00 95.75 146 LEU A O 1
ATOM 1137 N N . ARG A 1 147 ? -4.894 7.651 10.888 1.00 94.62 147 ARG A N 1
ATOM 1138 C CA . ARG A 1 147 ? -4.488 9.019 11.266 1.00 94.62 147 ARG A CA 1
ATOM 1139 C C . ARG A 1 147 ? -4.490 9.210 12.780 1.00 94.62 147 ARG A C 1
ATOM 1141 O O . ARG A 1 147 ? -3.606 9.869 13.321 1.00 94.62 147 ARG A O 1
ATOM 1148 N N . GLY A 1 148 ? -5.476 8.647 13.476 1.00 94.12 148 GLY A N 1
ATOM 1149 C CA . GLY A 1 148 ? -5.514 8.664 14.932 1.00 94.12 148 GLY A CA 1
ATOM 1150 C C . GLY A 1 148 ? -4.301 7.959 15.548 1.00 94.12 148 GLY A C 1
ATOM 1151 O O . GLY A 1 148 ? -3.676 8.503 16.462 1.00 94.12 148 GLY A O 1
ATOM 1152 N N . VAL A 1 149 ? -3.964 6.765 15.049 1.00 93.06 149 VAL A N 1
ATOM 1153 C CA . VAL A 1 149 ? -2.782 6.007 15.489 1.00 93.06 149 VAL A CA 1
ATOM 1154 C C . VAL A 1 149 ? -1.503 6.816 15.261 1.00 93.06 149 VAL A C 1
ATOM 1156 O O . VAL A 1 149 ? -0.683 6.918 16.179 1.00 93.06 149 VAL A O 1
ATOM 1159 N N . ASP A 1 150 ? -1.354 7.447 14.096 1.00 90.75 150 ASP A N 1
ATOM 1160 C CA . ASP A 1 150 ? -0.196 8.284 13.767 1.00 90.75 150 ASP A CA 1
ATOM 11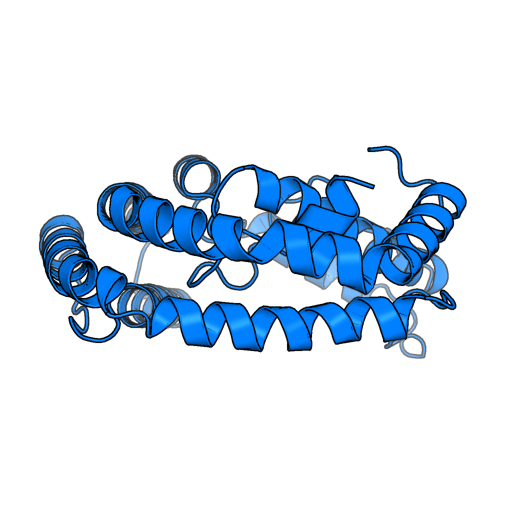61 C C . ASP A 1 150 ? -0.064 9.478 14.717 1.00 90.75 150 ASP A C 1
ATOM 1163 O O . ASP A 1 150 ? 1.011 9.721 15.272 1.00 90.75 150 ASP A O 1
ATOM 1167 N N . VAL A 1 151 ? -1.164 10.197 14.970 1.00 91.31 151 VAL A N 1
ATOM 1168 C CA . VAL A 1 151 ? -1.191 11.347 15.889 1.00 91.31 151 VAL A CA 1
ATOM 1169 C C . VAL A 1 151 ? -0.719 10.949 17.287 1.00 91.31 151 VAL A C 1
ATOM 1171 O O . VAL A 1 151 ? 0.107 11.648 17.881 1.00 91.31 151 VAL A O 1
ATOM 1174 N N . ASP A 1 152 ? -1.203 9.829 17.819 1.00 89.06 152 ASP A N 1
ATOM 1175 C CA . ASP A 1 152 ? -0.828 9.395 19.165 1.00 89.06 152 ASP A CA 1
ATOM 1176 C C . ASP A 1 152 ? 0.600 8.845 19.237 1.00 89.06 152 ASP A C 1
ATOM 1178 O O . ASP A 1 152 ? 1.293 9.061 20.240 1.00 89.06 152 ASP A O 1
ATOM 1182 N N . THR A 1 153 ? 1.064 8.200 18.165 1.00 86.88 153 THR A N 1
ATOM 1183 C CA . THR A 1 153 ? 2.444 7.714 18.035 1.00 86.88 153 THR A CA 1
ATOM 1184 C C . THR A 1 153 ? 3.425 8.885 18.007 1.00 86.88 153 THR A C 1
ATOM 1186 O O . THR A 1 153 ? 4.362 8.927 18.809 1.00 86.88 153 THR A O 1
ATOM 1189 N N . LEU A 1 154 ? 3.174 9.894 17.165 1.00 85.56 154 LEU A N 1
ATOM 1190 C CA . LEU A 1 154 ? 3.998 11.105 17.067 1.00 85.56 154 LEU A CA 1
ATOM 1191 C C . LEU A 1 154 ? 4.000 11.907 18.372 1.00 85.56 154 LEU A C 1
ATOM 1193 O O . LEU A 1 154 ? 5.036 12.423 18.794 1.00 85.56 154 LEU A O 1
ATOM 1197 N N . ALA A 1 155 ? 2.855 11.972 19.054 1.00 86.88 155 ALA A N 1
ATOM 1198 C CA . ALA A 1 155 ? 2.736 12.632 20.348 1.00 86.88 155 ALA A CA 1
ATOM 1199 C C . ALA A 1 155 ? 3.309 11.808 21.520 1.00 86.88 155 ALA A C 1
ATOM 1201 O O . ALA A 1 155 ? 3.282 12.289 22.656 1.00 86.88 155 ALA A O 1
ATOM 1202 N N . LYS A 1 156 ? 3.818 10.590 21.272 1.00 86.12 156 LYS A N 1
ATOM 1203 C CA . LYS A 1 156 ? 4.328 9.647 22.286 1.00 86.12 156 LYS A CA 1
ATOM 1204 C C . LYS A 1 156 ? 3.322 9.381 23.414 1.00 86.12 156 LYS A C 1
ATOM 1206 O O . LYS A 1 156 ? 3.700 9.233 24.575 1.00 86.12 156 LYS A O 1
ATOM 1211 N N . ARG A 1 157 ? 2.030 9.354 23.075 1.00 86.44 157 ARG A N 1
ATOM 1212 C CA . ARG A 1 157 ? 0.920 9.145 24.025 1.00 86.44 157 ARG A CA 1
ATOM 1213 C C . ARG A 1 157 ? 0.622 7.671 24.285 1.00 86.44 157 ARG A C 1
ATOM 1215 O O . ARG A 1 157 ? -0.081 7.359 25.240 1.00 86.44 157 ARG A O 1
ATOM 1222 N N . THR A 1 158 ? 1.181 6.792 23.460 1.00 86.56 158 THR A N 1
ATOM 1223 C CA . THR A 1 158 ? 0.863 5.365 23.416 1.00 86.56 158 THR A CA 1
ATOM 1224 C C . THR A 1 158 ? 2.139 4.536 23.529 1.00 86.56 158 THR A C 1
ATOM 1226 O O . THR A 1 158 ? 3.180 4.913 22.987 1.00 86.56 158 THR A O 1
ATOM 1229 N N . SER A 1 159 ? 2.079 3.401 24.230 1.00 87.88 159 SER A N 1
ATOM 1230 C CA . SER A 1 159 ? 3.182 2.434 24.267 1.00 87.88 159 SER A CA 1
ATOM 1231 C C . SER A 1 159 ? 3.234 1.583 22.993 1.00 87.88 159 SER A C 1
ATOM 1233 O O . SER A 1 159 ? 2.214 1.347 22.348 1.00 87.88 159 SER A O 1
ATOM 1235 N N . SER A 1 160 ? 4.403 1.024 22.671 1.00 86.12 160 SER A N 1
ATOM 1236 C CA . SER A 1 160 ? 4.550 0.096 21.537 1.00 86.12 160 SER A CA 1
ATOM 1237 C C . SER A 1 160 ? 3.598 -1.103 21.627 1.00 86.12 160 SER A C 1
ATOM 1239 O O . SER A 1 160 ? 2.978 -1.458 20.635 1.00 86.12 160 SER A O 1
ATOM 1241 N N . SER A 1 161 ? 3.387 -1.653 22.828 1.00 89.25 161 SER A N 1
ATOM 1242 C CA . SER A 1 161 ? 2.467 -2.779 23.042 1.00 89.25 161 SER A CA 1
ATOM 1243 C C . SER A 1 161 ? 1.008 -2.446 22.718 1.00 89.25 161 SER A C 1
ATOM 1245 O O . SER A 1 161 ? 0.243 -3.317 22.323 1.00 89.25 161 SER A O 1
ATOM 1247 N N . GLN A 1 162 ? 0.592 -1.196 22.928 1.00 92.62 162 GLN A N 1
ATOM 1248 C CA . GLN A 1 162 ? -0.765 -0.763 22.614 1.00 92.62 162 GLN A CA 1
ATOM 1249 C C . GLN A 1 162 ? -0.919 -0.481 21.113 1.00 92.62 162 GLN A C 1
ATOM 1251 O O . GLN A 1 162 ? -1.966 -0.782 20.551 1.00 92.62 162 GLN A O 1
ATOM 1256 N N . ILE A 1 163 ? 0.134 0.009 20.448 1.00 91.12 163 ILE A N 1
ATOM 1257 C CA . ILE A 1 163 ? 0.172 0.123 18.980 1.00 91.12 163 ILE A CA 1
ATOM 1258 C C . ILE A 1 163 ? 0.081 -1.264 18.327 1.00 91.12 163 ILE A C 1
ATOM 1260 O O . ILE A 1 163 ? -0.658 -1.427 17.362 1.00 91.12 163 ILE A O 1
ATOM 1264 N N . GLU A 1 164 ? 0.775 -2.268 18.870 1.00 91.81 164 GLU A N 1
ATOM 1265 C CA . GLU A 1 164 ? 0.682 -3.663 18.408 1.00 91.81 164 GLU A CA 1
ATOM 1266 C C . GLU A 1 164 ? -0.749 -4.209 18.547 1.00 91.81 164 GLU A C 1
ATOM 1268 O O . GLU A 1 164 ? -1.305 -4.722 17.582 1.00 91.81 164 GLU A O 1
ATOM 1273 N N . GLN A 1 165 ? -1.406 -3.993 19.693 1.00 94.25 165 GLN A N 1
ATOM 1274 C CA . GLN A 1 165 ? -2.814 -4.380 19.878 1.00 94.25 165 GLN A CA 1
ATOM 1275 C C . GLN A 1 165 ? -3.757 -3.679 18.887 1.00 94.25 165 GLN A C 1
ATOM 1277 O O . GLN A 1 165 ? -4.723 -4.275 18.412 1.00 94.25 165 GLN A O 1
ATOM 1282 N N . TRP A 1 166 ? -3.497 -2.410 18.565 1.00 96.31 166 TRP A N 1
ATOM 1283 C CA . TRP A 1 166 ? -4.263 -1.680 17.554 1.00 96.31 166 TRP A CA 1
ATOM 1284 C C . TRP A 1 166 ? -4.018 -2.201 16.138 1.00 96.31 166 TRP A C 1
ATOM 1286 O O . TRP A 1 166 ? -4.946 -2.180 15.334 1.00 96.31 166 TRP A O 1
ATOM 1296 N N . ALA A 1 167 ? -2.812 -2.684 15.835 1.00 95.75 167 ALA A N 1
ATOM 1297 C CA . ALA A 1 167 ? -2.497 -3.325 14.562 1.00 95.75 167 ALA A CA 1
ATOM 1298 C C . ALA A 1 167 ? -3.257 -4.645 14.385 1.00 95.75 167 ALA A C 1
ATOM 1300 O O . ALA A 1 167 ? -3.855 -4.859 13.330 1.00 95.75 167 ALA A O 1
ATOM 1301 N N . ASP A 1 168 ? -3.317 -5.473 15.430 1.00 96.94 168 ASP A N 1
ATOM 1302 C CA . ASP A 1 168 ? -4.112 -6.706 15.426 1.00 96.94 168 ASP A CA 1
ATOM 1303 C C . ASP A 1 168 ? -5.603 -6.405 15.228 1.00 96.94 168 ASP A C 1
ATOM 1305 O O . ASP A 1 168 ? -6.242 -6.954 14.328 1.00 96.94 168 ASP A O 1
ATOM 1309 N N . ALA A 1 169 ? -6.145 -5.459 16.003 1.00 97.88 169 ALA A N 1
ATOM 1310 C CA . ALA A 1 169 ? -7.538 -5.041 15.876 1.00 97.88 169 ALA A CA 1
ATOM 1311 C C . ALA A 1 169 ? -7.852 -4.478 14.481 1.00 97.88 169 ALA A C 1
ATOM 1313 O O . ALA A 1 169 ? -8.898 -4.786 13.917 1.00 97.88 169 ALA A O 1
ATOM 1314 N N . TYR A 1 170 ? -6.947 -3.686 13.900 1.00 98.19 170 TYR A N 1
ATOM 1315 C CA . TYR A 1 170 ? -7.089 -3.186 12.535 1.00 98.19 170 TYR A CA 1
ATOM 1316 C C . TYR A 1 170 ? -7.151 -4.323 11.517 1.00 98.19 170 TYR A C 1
ATOM 1318 O O . TYR A 1 170 ? -8.053 -4.355 10.681 1.00 98.19 170 TYR A O 1
ATOM 1326 N N . ALA A 1 171 ? -6.222 -5.274 11.613 1.00 97.69 171 ALA A N 1
ATOM 1327 C CA . ALA A 1 171 ? -6.160 -6.409 10.705 1.00 97.69 171 ALA A CA 1
ATOM 1328 C C . ALA A 1 171 ? -7.412 -7.294 10.771 1.00 97.69 171 ALA A C 1
ATOM 1330 O O . ALA A 1 171 ? -7.843 -7.819 9.744 1.00 97.69 171 ALA A O 1
ATOM 1331 N N . ASP A 1 172 ? -8.002 -7.451 11.953 1.00 98.12 172 ASP A N 1
ATOM 1332 C CA . ASP A 1 172 ? -9.199 -8.267 12.147 1.00 98.12 172 ASP A CA 1
ATOM 1333 C C . ASP A 1 172 ? -10.477 -7.527 11.741 1.00 98.12 172 ASP A C 1
ATOM 1335 O O . ASP A 1 172 ? -11.300 -8.075 11.007 1.00 98.12 172 ASP A O 1
ATOM 1339 N N . CYS A 1 173 ? -10.630 -6.267 12.151 1.00 98.56 173 CYS A N 1
ATOM 1340 C CA . CYS A 1 173 ? -11.819 -5.472 11.845 1.00 98.56 173 CYS A CA 1
ATOM 1341 C C . CYS A 1 173 ? -11.922 -5.077 10.367 1.00 98.56 173 CYS A C 1
ATOM 1343 O O . CYS A 1 173 ? -13.030 -4.902 9.863 1.00 98.56 173 CYS A O 1
ATOM 1345 N N . ALA A 1 174 ? -10.794 -4.923 9.668 1.00 98.00 174 ALA A N 1
ATOM 1346 C CA . ALA A 1 174 ? -10.773 -4.480 8.277 1.00 98.00 174 ALA A CA 1
ATOM 1347 C C . ALA A 1 174 ? -10.694 -5.627 7.247 1.00 98.00 174 ALA A C 1
ATOM 1349 O O . ALA A 1 174 ? -10.680 -5.357 6.045 1.00 98.00 174 ALA A O 1
ATOM 1350 N N . ASP A 1 175 ? -10.658 -6.897 7.674 1.00 97.94 175 ASP A N 1
ATOM 1351 C CA . ASP A 1 175 ? -10.489 -8.055 6.776 1.00 97.94 175 ASP A CA 1
ATOM 1352 C C . ASP A 1 175 ? -11.560 -8.121 5.677 1.00 97.94 175 ASP A C 1
ATOM 1354 O O . ASP A 1 175 ? -11.236 -8.247 4.495 1.00 97.94 175 ASP A O 1
ATOM 1358 N N . GLU A 1 176 ? -12.837 -7.984 6.042 1.00 97.88 176 GLU A N 1
ATOM 1359 C CA . GLU A 1 176 ? -13.935 -8.017 5.070 1.00 97.88 176 GLU A CA 1
ATOM 1360 C C . GLU A 1 176 ? -13.921 -6.791 4.146 1.00 97.88 176 GLU A C 1
ATOM 1362 O O . GLU A 1 176 ? -14.092 -6.940 2.934 1.00 97.88 176 GLU A O 1
ATOM 1367 N N . TYR A 1 177 ? -13.624 -5.605 4.693 1.00 98.19 177 TYR A N 1
ATOM 1368 C CA . TYR A 1 177 ? -13.474 -4.367 3.922 1.00 98.19 177 TYR A CA 1
ATOM 1369 C C . TYR A 1 177 ? -12.430 -4.525 2.817 1.00 98.19 177 TYR A C 1
ATOM 1371 O O . TYR A 1 177 ? -12.727 -4.329 1.639 1.00 98.19 177 TYR A O 1
ATOM 1379 N N . PHE A 1 178 ? -11.214 -4.943 3.175 1.00 98.25 178 PHE A N 1
ATOM 1380 C CA . PHE A 1 178 ? -10.126 -5.075 2.208 1.00 98.25 178 PHE A CA 1
ATOM 1381 C C . PHE A 1 178 ? -10.279 -6.279 1.283 1.00 98.25 178 PHE A C 1
ATOM 1383 O O . PHE A 1 178 ? -9.768 -6.245 0.161 1.00 98.25 178 PHE A O 1
ATOM 1390 N N . ARG A 1 179 ? -11.010 -7.321 1.696 1.00 97.94 179 ARG A N 1
ATOM 1391 C CA . ARG A 1 179 ? -11.385 -8.418 0.799 1.00 97.94 179 ARG A CA 1
ATOM 1392 C C . ARG A 1 179 ? -12.296 -7.925 -0.319 1.00 97.94 179 ARG A C 1
ATOM 1394 O O . ARG A 1 179 ? -12.032 -8.252 -1.475 1.00 97.94 179 ARG A O 1
ATOM 1401 N N . GLU A 1 180 ? -13.332 -7.153 0.003 1.00 98.19 180 GLU A N 1
ATOM 1402 C CA . GLU A 1 180 ? -14.236 -6.607 -1.012 1.00 98.19 180 GLU A CA 1
ATOM 1403 C C . GLU A 1 180 ? -13.524 -5.557 -1.868 1.00 98.19 180 GLU A C 1
ATOM 1405 O O . GLU A 1 180 ? -13.505 -5.693 -3.089 1.00 98.19 180 GLU A O 1
ATOM 1410 N N . PHE A 1 181 ? -12.826 -4.599 -1.252 1.00 98.31 181 PHE A N 1
ATOM 1411 C CA . PHE A 1 181 ? -12.027 -3.597 -1.964 1.00 98.31 181 PHE A CA 1
ATOM 1412 C C . PHE A 1 181 ? -11.046 -4.248 -2.952 1.00 98.31 181 PHE A C 1
ATOM 1414 O O . PHE A 1 181 ? -11.006 -3.913 -4.138 1.00 98.31 181 PHE A O 1
ATOM 1421 N N . GLY A 1 182 ? -10.301 -5.258 -2.491 1.00 98.00 182 GLY A N 1
ATOM 1422 C CA . GLY A 1 182 ? -9.376 -6.005 -3.333 1.00 98.00 182 GLY A CA 1
ATOM 1423 C C . GLY A 1 182 ? -10.075 -6.775 -4.456 1.00 98.00 182 GLY A C 1
ATOM 1424 O O . GLY A 1 182 ? -9.572 -6.805 -5.581 1.00 98.00 182 GLY A O 1
ATOM 1425 N N . ARG A 1 183 ? -11.257 -7.348 -4.195 1.00 98.19 183 ARG A N 1
ATOM 1426 C CA . ARG A 1 183 ? -12.086 -8.009 -5.214 1.00 98.19 183 ARG A CA 1
ATOM 1427 C C . ARG A 1 183 ? -12.472 -7.034 -6.328 1.00 98.19 183 ARG A C 1
ATOM 1429 O O . ARG A 1 183 ? -12.348 -7.398 -7.494 1.00 98.19 183 ARG A O 1
ATOM 1436 N N . LEU A 1 184 ? -12.884 -5.813 -5.983 1.00 98.00 184 LEU A N 1
ATOM 1437 C CA . LEU A 1 184 ? -13.268 -4.773 -6.944 1.00 98.00 184 LEU A CA 1
ATOM 1438 C C . LEU A 1 184 ? -12.088 -4.308 -7.799 1.00 98.00 184 LEU A C 1
ATOM 1440 O O . LEU A 1 184 ? -12.197 -4.241 -9.023 1.00 98.00 184 LEU A O 1
ATOM 1444 N N . LEU A 1 185 ? -10.930 -4.071 -7.182 1.00 97.94 185 LEU A N 1
ATOM 1445 C CA . LEU A 1 185 ? -9.710 -3.740 -7.920 1.00 97.94 185 LEU A CA 1
ATOM 1446 C C . LEU A 1 185 ? -9.329 -4.852 -8.908 1.00 97.94 185 LEU A C 1
ATOM 1448 O O . LEU A 1 185 ? -8.958 -4.576 -10.052 1.00 97.94 185 LEU A O 1
ATOM 1452 N N . LEU A 1 186 ? -9.456 -6.117 -8.500 1.00 97.50 186 LEU A N 1
ATOM 1453 C CA . LEU A 1 186 ? -9.155 -7.271 -9.349 1.00 97.50 186 LEU A CA 1
ATOM 1454 C C . LEU A 1 186 ? -10.113 -7.431 -10.541 1.00 97.50 186 LEU A C 1
ATOM 1456 O O . LEU A 1 186 ? -9.714 -8.055 -11.523 1.00 97.50 186 LEU A O 1
ATOM 1460 N N . GLU A 1 187 ? -11.322 -6.859 -10.512 1.00 97.00 187 GLU A N 1
ATOM 1461 C CA . GLU A 1 187 ? -12.220 -6.834 -11.681 1.00 97.00 187 GLU A CA 1
ATOM 1462 C C . GLU A 1 187 ? -11.640 -5.973 -12.817 1.00 97.00 187 GLU A C 1
ATOM 1464 O O . GLU A 1 187 ? -11.756 -6.325 -13.992 1.00 97.00 187 GLU A O 1
ATOM 1469 N N . VAL A 1 188 ? -10.981 -4.861 -12.474 1.00 96.50 188 VAL A N 1
ATOM 1470 C CA . VAL A 1 188 ? -10.476 -3.867 -13.440 1.00 96.50 188 VAL A CA 1
ATOM 1471 C C . VAL A 1 188 ? -9.015 -4.124 -13.817 1.00 96.50 188 VAL A C 1
ATOM 1473 O O . VAL A 1 188 ? -8.604 -3.901 -14.961 1.00 96.50 188 VAL A O 1
ATOM 1476 N N . ARG A 1 189 ? -8.221 -4.629 -12.867 1.00 96.94 189 ARG A N 1
ATOM 1477 C CA . ARG A 1 189 ? -6.768 -4.798 -12.983 1.00 96.94 189 ARG A CA 1
ATOM 1478 C C . ARG A 1 189 ? -6.305 -5.498 -14.270 1.00 96.94 189 ARG A C 1
ATOM 1480 O O . ARG A 1 189 ? -5.395 -4.962 -14.901 1.00 96.94 189 ARG A O 1
ATOM 1487 N N . PRO A 1 190 ? -6.885 -6.632 -14.722 1.00 97.50 190 PRO A N 1
ATOM 1488 C CA . PRO A 1 190 ? -6.394 -7.326 -15.915 1.00 97.50 190 PRO A CA 1
ATOM 1489 C C . PRO A 1 190 ? -6.439 -6.464 -17.181 1.00 97.50 190 PRO A C 1
ATOM 1491 O O . PRO A 1 190 ? -5.524 -6.527 -17.999 1.00 97.50 190 PRO A O 1
ATOM 1494 N N . ALA A 1 191 ? -7.469 -5.625 -17.327 1.00 97.06 191 ALA A N 1
ATOM 1495 C CA . ALA A 1 191 ? -7.609 -4.751 -18.487 1.00 97.06 191 ALA A CA 1
ATOM 1496 C C . ALA A 1 191 ? -6.539 -3.649 -18.508 1.00 97.06 191 ALA A C 1
ATOM 1498 O O . ALA A 1 191 ? -6.003 -3.338 -19.571 1.00 97.06 191 ALA A O 1
ATOM 1499 N N . LEU A 1 192 ? -6.190 -3.085 -17.346 1.00 96.56 192 LEU A N 1
ATOM 1500 C CA . LEU A 1 192 ? -5.113 -2.096 -17.247 1.00 96.56 192 LEU A CA 1
ATOM 1501 C C . LEU A 1 192 ? -3.731 -2.718 -17.435 1.00 96.56 192 LEU A C 1
ATOM 1503 O O . LEU A 1 192 ? -2.903 -2.135 -18.131 1.00 96.56 192 LEU A O 1
ATOM 1507 N N . VAL A 1 193 ? -3.502 -3.914 -16.888 1.00 97.31 193 VAL A N 1
ATOM 1508 C CA . VAL A 1 193 ? -2.264 -4.666 -17.137 1.00 97.31 193 VAL A CA 1
ATOM 1509 C C . VAL A 1 193 ? -2.077 -4.900 -18.630 1.00 97.31 193 VAL A C 1
ATOM 1511 O O . VAL A 1 193 ? -0.991 -4.657 -19.145 1.00 97.31 193 VAL A O 1
ATOM 1514 N N . GLU A 1 194 ? -3.129 -5.312 -19.340 1.00 97.75 194 GLU A N 1
ATOM 1515 C CA . GLU A 1 194 ? -3.046 -5.526 -20.784 1.00 97.75 194 GLU A CA 1
ATOM 1516 C C . GLU A 1 194 ? -2.808 -4.224 -21.548 1.00 97.75 194 GLU A C 1
ATOM 1518 O O . GLU A 1 194 ? -1.927 -4.154 -22.403 1.00 97.75 194 GLU A O 1
ATOM 1523 N N . LYS A 1 195 ? -3.563 -3.174 -21.212 1.00 97.31 195 LYS A N 1
ATOM 1524 C CA . LYS A 1 195 ? -3.454 -1.856 -21.848 1.00 97.31 195 LYS A CA 1
ATOM 1525 C C . LYS A 1 195 ? -2.049 -1.259 -21.720 1.00 97.31 195 LYS A C 1
ATOM 1527 O O . LYS A 1 195 ? -1.607 -0.566 -22.631 1.00 97.31 195 LYS A O 1
ATOM 1532 N N . HIS A 1 196 ? -1.369 -1.511 -20.604 1.00 97.25 196 HIS A N 1
ATOM 1533 C CA . HIS A 1 196 ? -0.056 -0.944 -20.286 1.00 97.25 196 HIS A CA 1
ATOM 1534 C C . HIS A 1 196 ? 1.077 -1.979 -20.328 1.00 97.25 196 HIS A C 1
ATOM 1536 O O . HIS A 1 196 ? 2.163 -1.730 -19.802 1.00 97.25 196 HIS A O 1
ATOM 1542 N N . ARG A 1 197 ? 0.845 -3.130 -20.974 1.00 97.31 197 ARG A N 1
ATOM 1543 C CA . ARG A 1 197 ? 1.775 -4.265 -21.024 1.00 97.31 197 ARG A CA 1
ATOM 1544 C C . ARG A 1 197 ? 3.186 -3.859 -21.451 1.00 97.31 197 ARG A C 1
ATOM 1546 O O . ARG A 1 197 ? 4.139 -4.251 -20.791 1.00 97.31 197 ARG A O 1
ATOM 1553 N N . GLU A 1 198 ? 3.321 -3.056 -22.504 1.00 97.25 198 GLU A N 1
ATOM 1554 C CA . GLU A 1 198 ? 4.630 -2.659 -23.044 1.00 97.25 198 GLU A CA 1
ATOM 1555 C C . GLU A 1 198 ? 5.475 -1.880 -22.023 1.00 97.25 198 GLU A C 1
ATOM 1557 O O . GLU A 1 198 ? 6.659 -2.165 -21.859 1.00 97.25 198 GLU A O 1
ATOM 1562 N N . VAL A 1 199 ? 4.861 -0.951 -21.279 1.00 96.81 199 VAL A N 1
ATOM 1563 C CA . VAL A 1 199 ? 5.543 -0.175 -20.226 1.00 96.81 199 VAL A CA 1
ATOM 1564 C C . VAL A 1 199 ? 5.974 -1.092 -19.078 1.00 96.81 199 VAL A C 1
ATOM 1566 O O . VAL A 1 199 ? 7.103 -1.008 -18.599 1.00 96.81 199 VAL A O 1
ATOM 1569 N N . ILE A 1 200 ? 5.099 -2.014 -18.666 1.00 97.00 200 ILE A N 1
ATOM 1570 C CA . ILE A 1 200 ? 5.381 -2.996 -17.606 1.00 97.00 200 ILE A CA 1
ATOM 1571 C C . ILE A 1 200 ? 6.529 -3.928 -18.012 1.00 97.00 200 ILE A C 1
ATOM 1573 O O . ILE A 1 200 ? 7.401 -4.229 -17.196 1.00 97.00 200 ILE A O 1
ATOM 1577 N N . GLU A 1 201 ? 6.527 -4.412 -19.253 1.00 96.94 201 GLU A N 1
ATOM 1578 C CA . GLU A 1 201 ? 7.557 -5.305 -19.786 1.00 96.94 201 GLU A CA 1
ATOM 1579 C C . GLU A 1 201 ? 8.903 -4.588 -19.935 1.00 96.94 201 GLU A C 1
ATOM 1581 O O . GLU A 1 201 ? 9.927 -5.156 -19.550 1.00 96.94 201 GLU A O 1
ATOM 1586 N N . ALA A 1 202 ? 8.906 -3.337 -20.407 1.00 97.06 202 ALA A N 1
ATOM 1587 C CA . ALA A 1 202 ? 10.109 -2.511 -20.487 1.00 97.06 202 ALA A CA 1
ATOM 1588 C C . ALA A 1 202 ? 10.736 -2.297 -19.100 1.00 97.06 202 ALA A C 1
ATOM 1590 O O . ALA A 1 202 ? 11.921 -2.579 -18.912 1.00 97.06 202 ALA A O 1
ATOM 1591 N N . TYR A 1 203 ? 9.924 -1.918 -18.110 1.00 96.44 203 TYR A N 1
ATOM 1592 C CA . TYR A 1 203 ? 10.385 -1.736 -16.734 1.00 96.44 203 TYR A CA 1
ATOM 1593 C C . TYR A 1 203 ? 10.894 -3.033 -16.109 1.00 96.44 203 TYR A C 1
ATOM 1595 O O . TYR A 1 203 ? 11.948 -3.068 -15.474 1.00 96.44 203 TYR A O 1
ATOM 1603 N N . ALA A 1 204 ? 10.183 -4.142 -16.331 1.00 96.12 204 ALA A N 1
ATOM 1604 C CA . ALA A 1 204 ? 10.616 -5.453 -15.865 1.00 96.12 204 ALA A CA 1
ATOM 1605 C C . ALA A 1 204 ? 11.961 -5.875 -16.478 1.00 96.12 204 ALA A C 1
ATOM 1607 O O . ALA A 1 204 ? 12.764 -6.509 -15.792 1.00 96.12 204 ALA A O 1
ATOM 1608 N N . ALA A 1 205 ? 12.212 -5.541 -17.746 1.00 96.25 205 ALA A N 1
ATOM 1609 C CA . ALA A 1 205 ? 13.480 -5.828 -18.405 1.00 96.25 205 ALA A CA 1
ATOM 1610 C C . ALA A 1 205 ? 14.632 -4.995 -17.820 1.00 96.25 205 ALA A C 1
ATOM 1612 O O . ALA A 1 205 ? 15.704 -5.552 -17.579 1.00 96.25 205 ALA A O 1
ATOM 1613 N N . GLU A 1 206 ? 14.414 -3.706 -17.539 1.00 95.69 206 GLU A N 1
ATOM 1614 C CA . GLU A 1 206 ? 15.418 -2.843 -16.893 1.00 95.69 206 GLU A CA 1
ATOM 1615 C C . GLU A 1 206 ? 15.715 -3.297 -15.455 1.00 95.69 206 GLU A C 1
ATOM 1617 O O . GLU A 1 206 ? 16.885 -3.437 -15.097 1.00 95.69 206 GLU A O 1
ATOM 1622 N N . LEU A 1 207 ? 14.693 -3.671 -14.674 1.00 95.31 207 LEU A N 1
ATOM 1623 C CA . LEU A 1 207 ? 14.859 -4.271 -13.342 1.00 95.31 207 LEU A CA 1
ATOM 1624 C C . LEU A 1 207 ? 15.757 -5.511 -13.366 1.00 95.31 207 LEU A C 1
ATOM 1626 O O . LEU A 1 207 ? 16.711 -5.614 -12.594 1.00 95.31 207 LEU A O 1
ATOM 1630 N N . VAL A 1 208 ? 15.454 -6.464 -14.253 1.00 95.25 208 VAL A N 1
ATOM 1631 C CA . VAL A 1 208 ? 16.247 -7.694 -14.397 1.00 95.25 208 VAL A CA 1
ATOM 1632 C C . VAL A 1 208 ? 17.661 -7.366 -14.877 1.00 95.25 208 VAL A C 1
ATOM 1634 O O . VAL A 1 208 ? 18.624 -7.933 -14.364 1.00 95.25 208 VAL A O 1
ATOM 1637 N N . GLY A 1 209 ? 17.804 -6.421 -15.811 1.00 94.69 209 GLY A N 1
ATOM 1638 C CA . GLY A 1 209 ? 19.100 -5.924 -16.276 1.00 94.69 209 GLY A CA 1
ATOM 1639 C C . GLY A 1 209 ? 19.944 -5.303 -15.159 1.00 94.69 209 GLY A C 1
ATOM 1640 O O . GLY A 1 209 ? 21.161 -5.475 -15.146 1.00 94.69 209 GLY A O 1
ATOM 1641 N N . ALA A 1 210 ? 19.299 -4.662 -14.184 1.00 93.00 210 ALA A N 1
ATOM 1642 C CA . ALA A 1 210 ? 19.926 -4.114 -12.984 1.00 93.00 210 ALA A CA 1
ATOM 1643 C C . ALA A 1 210 ? 20.195 -5.163 -11.885 1.00 93.00 210 ALA A C 1
ATOM 1645 O O . ALA A 1 210 ? 20.752 -4.828 -10.839 1.00 93.00 210 ALA A O 1
ATOM 1646 N N . GLY A 1 211 ? 19.836 -6.434 -12.107 1.00 93.50 211 GLY A N 1
ATOM 1647 C CA . GLY A 1 211 ? 20.110 -7.548 -11.197 1.00 93.50 211 GLY A CA 1
ATOM 1648 C C . GLY A 1 211 ? 18.954 -7.930 -10.270 1.00 93.50 211 GLY A C 1
ATOM 1649 O O . GLY A 1 211 ? 19.172 -8.675 -9.314 1.00 93.50 211 GLY A O 1
ATOM 1650 N N . TYR A 1 212 ? 17.734 -7.447 -10.522 1.00 93.19 212 TYR A N 1
ATOM 1651 C CA . TYR A 1 212 ? 16.555 -7.879 -9.776 1.00 93.19 212 TYR A CA 1
ATOM 1652 C C . TYR A 1 212 ? 16.227 -9.345 -10.082 1.00 93.19 212 TYR A C 1
ATOM 1654 O O . TYR A 1 212 ? 16.055 -9.728 -11.242 1.00 93.19 212 TYR A O 1
ATOM 1662 N N . VAL A 1 213 ? 16.088 -10.158 -9.035 1.00 86.06 213 VAL A N 1
ATOM 1663 C CA . VAL A 1 213 ? 15.674 -11.564 -9.137 1.00 86.06 213 VAL A CA 1
ATOM 1664 C C . VAL A 1 213 ? 14.327 -11.716 -8.428 1.00 86.06 213 VAL A C 1
ATOM 1666 O O . VAL A 1 213 ? 14.307 -11.523 -7.216 1.00 86.06 213 VAL A O 1
ATOM 1669 N N . PRO A 1 214 ? 13.227 -12.035 -9.135 1.00 74.12 214 PRO A N 1
ATOM 1670 C CA . PRO A 1 214 ? 11.911 -12.274 -8.535 1.00 74.12 214 PRO A CA 1
ATOM 1671 C C . PRO A 1 214 ? 11.903 -13.419 -7.517 1.00 74.12 214 PRO A C 1
ATOM 1673 O O . PRO A 1 214 ? 12.719 -14.355 -7.654 1.00 74.12 214 PRO A O 1
#

Radius of gyration: 18.31 Å; chains: 1; bounding box: 50×28×47 Å